Protein AF-A0A2V8HQV3-F1 (afdb_monomer_lite)

Secondary structure (DSSP, 8-state):
---TT-EEEEE-TTS-EEEEEEEEEETTTTEEEESS--SS---TTT-EEEE----EEEEEEETTTTEEEEEEE-SSS-EEEEEESEEEEEEEEEE-SSPP-BPTT--SSSTT--S--BSSSPPPPPTTSPPSTTPPTT--SSEEEETTEEEESSPP-S-SSS--EEEPSGGGTS--EES-S-TTT-TT-EEGGGGGEEEEEEEEEE--S-GGG--SSSSS-SS--S---GGG--PPEEEEEEE--GGGSTT-

Radius of gyration: 23.09 Å; chains: 1; bounding box: 53×31×72 Å

Sequence (252 aa):
GFKAGMHVLIMEIDGTWDFTTITNVQDEALHLQHSGKLSGGYSSGSAMITEVAAHTYYLKSDNATNTYQLMHYDGASTDLPIVDNVVKLNFQYFGDPQPPTLVPGKSLCVAGVKGPFTTYGPKPPCLATAGTGGYAQGENCAFKVVNGLQVPRLDVLGAGGVGQVELTQAQLTDGPWCPGADSTNYPNRFDADLFRIRRVKATMRVQSAVAALRGPAGVLFAHGGTSLGGNKLAPDQEIQFSVTPRNMTLGR

pLDDT: mean 90.94, std 7.93, range [45.19, 98.19]

Structure (mmCIF, N/CA/C/O backbone):
data_AF-A0A2V8HQV3-F1
#
_entry.id   AF-A0A2V8HQV3-F1
#
loop_
_atom_site.group_PDB
_atom_site.id
_atom_site.type_symbol
_atom_site.label_atom_id
_atom_site.label_alt_id
_atom_site.label_comp_id
_atom_site.label_asym_id
_atom_site.label_entity_id
_atom_site.label_seq_id
_atom_site.pdbx_PDB_ins_code
_atom_site.Cartn_x
_atom_site.Cartn_y
_atom_site.Cartn_z
_atom_site.occupancy
_atom_site.B_iso_or_equiv
_atom_site.auth_seq_id
_atom_site.auth_comp_id
_atom_site.auth_asym_id
_atom_site.auth_atom_id
_atom_site.pdbx_PDB_model_num
ATOM 1 N N . GLY A 1 1 ? -13.386 -16.040 -19.058 1.00 83.69 1 GLY A N 1
ATOM 2 C CA . GLY A 1 1 ? -12.888 -14.888 -19.829 1.00 83.69 1 GLY A CA 1
ATOM 3 C C . GLY A 1 1 ? -13.372 -13.612 -19.182 1.00 83.69 1 GLY A C 1
ATOM 4 O O . GLY A 1 1 ? -14.231 -13.689 -18.307 1.00 83.69 1 GLY A O 1
ATOM 5 N N . PHE A 1 2 ? -12.817 -12.477 -19.596 1.00 90.69 2 PHE A N 1
ATOM 6 C CA . PHE A 1 2 ? -13.248 -11.165 -19.125 1.00 90.69 2 PHE A CA 1
ATOM 7 C C . PHE A 1 2 ? -14.712 -10.870 -19.472 1.00 90.69 2 PHE A C 1
ATOM 9 O O . PHE A 1 2 ? -15.266 -11.464 -20.399 1.00 90.69 2 PHE A O 1
ATOM 16 N N . LYS A 1 3 ? -15.332 -9.955 -18.722 1.00 91.94 3 LYS A N 1
ATOM 17 C CA . LYS A 1 3 ? -16.710 -9.488 -18.913 1.00 91.94 3 LYS A CA 1
ATOM 18 C C . LYS A 1 3 ? -16.784 -7.980 -18.702 1.00 91.94 3 LYS A C 1
ATOM 20 O O . LYS A 1 3 ? -16.005 -7.426 -17.929 1.00 91.94 3 LYS A O 1
ATOM 25 N N . ALA A 1 4 ? -17.753 -7.338 -19.351 1.00 92.44 4 ALA A N 1
ATOM 26 C CA . ALA A 1 4 ? -18.096 -5.955 -19.045 1.00 92.44 4 ALA A CA 1
ATOM 27 C C . ALA A 1 4 ? -18.426 -5.804 -17.546 1.00 92.44 4 ALA A C 1
ATOM 29 O O . ALA A 1 4 ? -19.074 -6.673 -16.958 1.00 92.44 4 ALA A O 1
ATOM 30 N N . GLY A 1 5 ? -17.945 -4.723 -16.937 1.00 89.88 5 GLY A N 1
ATOM 31 C CA . GLY A 1 5 ? -18.043 -4.437 -15.506 1.00 89.88 5 GLY A CA 1
ATOM 32 C C . GLY A 1 5 ? -16.882 -4.966 -14.658 1.00 89.88 5 GLY A C 1
ATOM 33 O O . GLY A 1 5 ? -16.771 -4.569 -13.504 1.00 89.88 5 GLY A O 1
ATOM 34 N N . MET A 1 6 ? -15.997 -5.818 -15.191 1.00 92.06 6 MET A N 1
ATOM 35 C CA . MET A 1 6 ? -14.826 -6.281 -14.434 1.00 92.06 6 MET A CA 1
ATOM 36 C C . MET A 1 6 ? -13.800 -5.164 -14.249 1.00 92.06 6 MET A C 1
ATOM 38 O O . MET A 1 6 ? -13.410 -4.506 -15.219 1.00 92.06 6 MET A O 1
ATOM 42 N N . HIS A 1 7 ? -13.310 -5.016 -13.019 1.00 92.19 7 HIS A N 1
ATOM 43 C CA . HIS A 1 7 ? -12.121 -4.227 -12.727 1.00 92.19 7 HIS A CA 1
ATOM 44 C C . HIS A 1 7 ? -10.873 -5.030 -13.060 1.00 92.19 7 HIS A C 1
ATOM 46 O O . HIS A 1 7 ? -10.738 -6.197 -12.684 1.00 92.19 7 HIS A O 1
ATOM 52 N N . VAL A 1 8 ? -9.955 -4.399 -13.779 1.00 93.31 8 VAL A N 1
ATOM 53 C CA . VAL A 1 8 ? -8.719 -5.024 -14.227 1.00 93.31 8 VAL A CA 1
ATOM 54 C C . VAL A 1 8 ? -7.525 -4.142 -13.931 1.00 93.31 8 VAL A C 1
ATOM 56 O O . VAL A 1 8 ? -7.589 -2.915 -14.022 1.00 93.31 8 VAL A O 1
ATOM 59 N N . LEU A 1 9 ? -6.424 -4.807 -13.604 1.00 92.56 9 LEU A N 1
ATOM 60 C CA . LEU A 1 9 ? -5.099 -4.221 -13.589 1.00 92.56 9 LEU A CA 1
ATOM 61 C C . LEU A 1 9 ? -4.399 -4.651 -14.871 1.00 92.56 9 LEU A C 1
ATOM 63 O O . LEU A 1 9 ? -4.236 -5.849 -15.123 1.00 92.56 9 LEU A O 1
ATOM 67 N N . ILE A 1 10 ? -3.995 -3.668 -15.667 1.00 93.19 10 ILE A N 1
ATOM 68 C CA . ILE A 1 10 ? -3.055 -3.858 -16.766 1.00 93.19 10 ILE A CA 1
ATOM 69 C C . ILE A 1 10 ? -1.693 -3.448 -16.225 1.00 93.19 10 ILE A C 1
ATOM 71 O O . ILE A 1 10 ? -1.568 -2.390 -15.615 1.00 93.19 10 ILE A O 1
ATOM 75 N N . MET A 1 11 ? -0.688 -4.295 -16.391 1.00 91.69 11 MET A N 1
ATOM 76 C CA . MET A 1 11 ? 0.640 -4.048 -15.849 1.00 91.69 11 MET A CA 1
ATOM 77 C C . MET A 1 11 ? 1.722 -4.502 -16.815 1.00 91.69 11 MET A C 1
ATOM 79 O O . MET A 1 11 ? 1.595 -5.536 -17.473 1.00 91.69 11 MET A O 1
ATOM 83 N N . GLU A 1 12 ? 2.805 -3.737 -16.858 1.00 90.19 12 GLU A N 1
ATOM 84 C CA . GLU A 1 12 ? 4.034 -4.107 -17.539 1.00 90.19 12 GLU A CA 1
ATOM 85 C C . GLU A 1 12 ? 5.151 -4.475 -16.566 1.00 90.19 12 GLU A C 1
ATOM 87 O O . GLU A 1 12 ? 5.174 -4.088 -15.394 1.00 90.19 12 GLU A O 1
ATOM 92 N N . ILE A 1 13 ? 6.131 -5.213 -17.084 1.00 86.62 13 ILE A N 1
ATOM 93 C CA . ILE A 1 13 ? 7.322 -5.634 -16.336 1.00 86.62 13 ILE A CA 1
ATOM 94 C C . ILE A 1 13 ? 8.176 -4.454 -15.848 1.00 86.62 13 ILE A C 1
ATOM 96 O O . ILE A 1 13 ? 9.012 -4.627 -14.960 1.00 86.62 13 ILE A O 1
ATOM 100 N N . ASP A 1 14 ? 7.985 -3.275 -16.436 1.00 85.44 14 ASP A N 1
ATOM 101 C CA . ASP A 1 14 ? 8.724 -2.048 -16.148 1.00 85.44 14 ASP A CA 1
ATOM 102 C C . ASP A 1 14 ? 8.092 -1.174 -15.050 1.00 85.44 14 ASP A C 1
ATOM 104 O O . ASP A 1 14 ? 8.633 -0.117 -14.706 1.00 85.44 14 ASP A O 1
ATOM 108 N N . GLY A 1 15 ? 6.981 -1.642 -14.471 1.00 85.44 15 GLY A N 1
ATOM 109 C CA . GLY A 1 15 ? 6.250 -0.965 -13.403 1.00 85.44 15 GLY A CA 1
ATOM 110 C C . GLY A 1 15 ? 5.142 -0.042 -13.876 1.00 85.44 15 GLY A C 1
ATOM 111 O O . GLY A 1 15 ? 4.432 0.481 -13.022 1.00 85.44 15 GLY A O 1
ATOM 112 N N . THR A 1 16 ? 4.971 0.152 -15.184 1.00 88.69 16 THR A N 1
ATOM 113 C CA . THR A 1 16 ? 3.795 0.826 -15.741 1.00 88.69 16 THR A CA 1
ATOM 114 C C . THR A 1 16 ? 2.556 0.004 -15.426 1.00 88.69 16 THR A C 1
ATOM 116 O O . THR A 1 16 ? 2.547 -1.214 -15.612 1.00 88.69 16 THR A O 1
ATOM 119 N N . TRP A 1 17 ? 1.512 0.657 -14.927 1.00 91.44 17 TRP A N 1
ATOM 120 C CA . TRP A 1 17 ? 0.259 -0.010 -14.626 1.00 91.44 17 TRP A CA 1
ATOM 121 C C . TRP A 1 17 ? -0.918 0.951 -14.713 1.00 91.44 17 TRP A C 1
ATOM 123 O O . TRP A 1 17 ? -0.778 2.152 -14.483 1.00 91.44 17 TRP A O 1
ATOM 133 N N . ASP A 1 18 ? -2.088 0.392 -14.991 1.00 90.50 18 ASP A N 1
ATOM 134 C CA . ASP A 1 18 ? -3.354 1.101 -15.006 1.00 90.50 18 ASP A CA 1
ATOM 135 C C . ASP A 1 18 ? -4.447 0.215 -14.421 1.00 90.50 18 ASP A C 1
ATOM 137 O O . ASP A 1 18 ? -4.562 -0.972 -14.737 1.00 90.50 18 ASP A O 1
ATOM 141 N N . PHE A 1 19 ? -5.275 0.822 -13.578 1.00 89.62 19 PHE A N 1
ATOM 142 C CA . PHE A 1 19 ? -6.522 0.234 -13.114 1.00 89.62 19 PHE A CA 1
ATOM 143 C C . PHE A 1 19 ? -7.661 0.777 -13.967 1.00 89.62 19 PHE A C 1
ATOM 145 O O . PHE A 1 19 ? -7.829 1.992 -14.094 1.00 89.62 19 PHE A O 1
ATOM 152 N N . THR A 1 20 ? -8.448 -0.113 -14.559 1.00 90.69 20 THR A N 1
ATOM 153 C CA . THR A 1 20 ? -9.578 0.278 -15.401 1.00 90.69 20 THR A CA 1
ATOM 154 C C . THR A 1 20 ? -10.726 -0.718 -15.297 1.00 90.69 20 THR A C 1
ATOM 156 O O . THR A 1 20 ? -10.598 -1.788 -14.706 1.00 90.69 20 THR A O 1
ATOM 159 N N . THR A 1 21 ? -11.874 -0.348 -15.852 1.00 92.50 21 THR A N 1
ATOM 160 C CA . THR A 1 21 ? -13.057 -1.200 -15.939 1.00 92.50 21 THR A CA 1
ATOM 161 C C . THR A 1 21 ? -13.274 -1.603 -17.386 1.00 92.50 21 THR A C 1
ATOM 163 O O . THR A 1 21 ? -13.246 -0.755 -18.282 1.00 92.50 21 THR A O 1
ATOM 166 N N . ILE A 1 22 ? -13.517 -2.889 -17.619 1.00 93.56 22 ILE A N 1
ATOM 167 C CA . ILE A 1 22 ? -13.895 -3.395 -18.938 1.00 93.56 22 ILE A CA 1
ATOM 168 C C . ILE A 1 22 ? -15.309 -2.918 -19.256 1.00 93.56 22 ILE A C 1
ATOM 170 O O . ILE A 1 22 ? -16.244 -3.186 -18.506 1.00 93.56 22 ILE A O 1
ATOM 174 N N . THR A 1 23 ? -15.484 -2.233 -20.379 1.00 94.75 23 THR A N 1
ATOM 175 C CA . THR A 1 23 ? -16.790 -1.723 -20.823 1.00 94.75 23 THR A CA 1
ATOM 176 C C . THR A 1 23 ? -17.442 -2.631 -21.857 1.00 94.75 23 THR A C 1
ATOM 178 O O . THR A 1 23 ? -18.667 -2.681 -21.937 1.00 94.75 23 THR A O 1
ATOM 181 N N . ASN A 1 24 ? -16.645 -3.382 -22.619 1.00 92.25 24 ASN A N 1
ATOM 182 C CA . ASN A 1 24 ? -17.132 -4.333 -23.610 1.00 92.25 24 ASN A CA 1
ATOM 183 C C . ASN A 1 24 ? -16.075 -5.406 -23.918 1.00 92.25 24 ASN A C 1
ATOM 185 O O . ASN A 1 24 ? -14.874 -5.134 -23.841 1.00 92.25 24 ASN A O 1
ATOM 189 N N . VAL A 1 25 ? -16.529 -6.598 -24.308 1.00 91.50 25 VAL A N 1
ATOM 190 C CA . VAL A 1 25 ? -15.689 -7.713 -24.771 1.00 91.50 25 VAL A CA 1
ATOM 191 C C . VAL A 1 25 ? -16.189 -8.124 -26.148 1.00 91.50 25 VAL A C 1
ATOM 193 O O . VAL A 1 25 ? -17.354 -8.483 -26.288 1.00 91.50 25 VAL A O 1
ATOM 196 N N . GLN A 1 26 ? -15.329 -8.039 -27.160 1.00 89.12 26 GLN A N 1
ATOM 197 C CA . GLN A 1 26 ? -15.674 -8.402 -28.536 1.00 89.12 26 GLN A CA 1
ATOM 198 C C . GLN A 1 26 ? -15.112 -9.793 -28.865 1.00 89.12 26 GLN A C 1
ATOM 200 O O . GLN A 1 26 ? -13.966 -10.099 -28.526 1.00 89.12 26 GLN A O 1
ATOM 205 N N . ASP A 1 27 ? -15.931 -10.631 -29.509 1.00 74.56 27 ASP A N 1
ATOM 206 C CA . ASP A 1 27 ? -15.658 -12.064 -29.705 1.00 74.56 27 ASP A CA 1
ATOM 207 C C . ASP A 1 27 ? -14.491 -12.349 -30.665 1.00 74.56 27 ASP A C 1
ATOM 209 O O . ASP A 1 27 ? -13.808 -13.369 -30.548 1.00 74.56 27 ASP A O 1
ATOM 213 N N . GLU A 1 28 ? -14.200 -11.435 -31.588 1.00 62.53 28 GLU A N 1
ATOM 214 C CA . GLU A 1 28 ? -13.051 -11.548 -32.481 1.00 62.53 28 GLU A CA 1
ATOM 215 C C . GLU A 1 28 ? -11.779 -11.080 -31.747 1.00 62.53 28 GLU A C 1
ATOM 217 O O . GLU A 1 28 ? -11.629 -9.916 -31.382 1.00 62.53 28 GLU A O 1
ATOM 222 N N . ALA A 1 29 ? -10.861 -12.023 -31.503 1.00 64.44 29 ALA A N 1
ATOM 223 C CA . ALA A 1 29 ? -9.527 -11.810 -30.923 1.00 64.44 29 ALA A CA 1
ATOM 224 C C . ALA A 1 29 ? -9.451 -11.265 -29.475 1.00 64.44 29 ALA A C 1
ATOM 226 O O . ALA A 1 29 ? -8.385 -10.800 -29.069 1.00 64.44 29 ALA A O 1
ATOM 227 N N . LEU A 1 30 ? -10.518 -11.379 -28.665 1.00 72.38 30 LEU A N 1
ATOM 228 C CA . LEU A 1 30 ? -10.558 -10.882 -27.273 1.00 72.38 30 LEU A CA 1
ATOM 229 C C . LEU A 1 30 ? -10.243 -9.376 -27.170 1.00 72.38 30 LEU A C 1
ATOM 231 O O . LEU A 1 30 ? -9.548 -8.939 -26.249 1.00 72.38 30 LEU A O 1
ATOM 235 N N . HIS A 1 31 ? -10.753 -8.560 -28.097 1.00 86.75 31 HIS A N 1
ATOM 236 C CA . HIS A 1 31 ? -10.637 -7.108 -27.966 1.00 86.75 31 HIS A CA 1
ATOM 237 C C . HIS A 1 31 ? -11.449 -6.612 -26.764 1.00 86.75 31 HIS A C 1
ATOM 239 O O . HIS A 1 31 ? -12.662 -6.824 -26.667 1.00 86.75 31 HIS A O 1
ATOM 245 N N . LEU A 1 32 ? -10.764 -5.924 -25.851 1.00 88.50 32 LEU A N 1
ATOM 246 C CA . LEU A 1 32 ? -11.356 -5.326 -24.661 1.00 88.50 32 LEU A CA 1
ATOM 247 C C . LEU A 1 32 ? -11.473 -3.820 -24.860 1.00 88.50 32 LEU A C 1
ATOM 249 O O . LEU A 1 32 ? -10.492 -3.147 -25.178 1.00 88.50 32 LEU A O 1
ATOM 253 N N . GLN A 1 33 ? -12.666 -3.286 -24.627 1.00 91.50 33 GLN A N 1
ATOM 254 C CA . GLN A 1 33 ? -12.842 -1.851 -24.428 1.00 91.50 33 GLN A CA 1
ATOM 255 C C . GLN A 1 33 ? -12.741 -1.551 -22.936 1.00 91.50 33 GLN A C 1
ATOM 257 O O . GLN A 1 33 ? -13.217 -2.331 -22.107 1.00 91.50 33 GLN A O 1
ATOM 262 N N . HIS A 1 34 ? -12.123 -0.426 -22.594 1.00 92.12 34 HIS A N 1
ATOM 263 C CA . HIS A 1 34 ? -11.900 -0.026 -21.213 1.00 92.12 34 HIS A CA 1
ATOM 264 C C . HIS A 1 34 ? -12.310 1.427 -20.977 1.00 92.12 34 HIS A C 1
ATOM 266 O O . HIS A 1 34 ? -12.393 2.235 -21.904 1.00 92.12 34 HIS A O 1
ATOM 272 N N . SER A 1 35 ? -12.558 1.766 -19.717 1.00 90.19 35 SER A N 1
ATOM 273 C CA . SER A 1 35 ? -12.797 3.144 -19.294 1.00 90.19 35 SER A CA 1
ATOM 274 C C . SER A 1 35 ? -11.497 3.953 -19.226 1.00 90.19 35 SER A C 1
ATOM 276 O O . SER A 1 35 ? -10.422 3.400 -18.985 1.00 90.19 35 SER A O 1
ATOM 278 N N . GLY A 1 36 ? -11.605 5.275 -19.361 1.00 85.69 36 GLY A N 1
ATOM 279 C CA . GLY A 1 36 ? -10.506 6.198 -19.077 1.00 85.69 36 GLY A CA 1
ATOM 280 C C . GLY A 1 36 ? -9.315 6.109 -20.036 1.00 85.69 36 GLY A C 1
ATOM 281 O O . GLY A 1 36 ? -9.291 5.339 -20.997 1.00 85.69 36 GLY A O 1
ATOM 282 N N . LYS A 1 37 ? -8.317 6.951 -19.767 1.00 86.75 37 LYS A N 1
ATOM 283 C CA . LYS A 1 37 ? -7.041 6.983 -20.484 1.00 86.75 37 LYS A CA 1
ATOM 284 C C . LYS A 1 37 ? -6.021 6.136 -19.724 1.00 86.75 37 LYS A C 1
ATOM 286 O O . LYS A 1 37 ? -5.917 6.275 -18.511 1.00 86.75 37 LYS A O 1
ATOM 291 N N . LEU A 1 38 ? -5.264 5.313 -20.445 1.00 88.31 38 LEU A N 1
ATOM 292 C CA . LEU A 1 38 ? -4.123 4.584 -19.889 1.00 88.31 38 LEU A CA 1
ATOM 293 C C . LEU A 1 38 ? -2.918 5.519 -19.727 1.00 88.31 38 LEU A C 1
ATOM 295 O O . LEU A 1 38 ? -2.689 6.402 -20.563 1.00 88.31 38 LEU A O 1
ATOM 299 N N . SER A 1 39 ? -2.156 5.330 -18.656 1.00 82.19 39 SER A N 1
ATOM 300 C CA . SER A 1 39 ? -0.966 6.121 -18.338 1.00 82.19 39 SER A CA 1
ATOM 301 C C . SER A 1 39 ? 0.249 5.748 -19.194 1.00 82.19 39 SER A C 1
ATOM 303 O O . SER A 1 39 ? 1.167 6.558 -19.330 1.00 82.19 39 SER A O 1
ATOM 305 N N . GLY A 1 40 ? 0.239 4.575 -19.837 1.00 80.69 40 GLY A N 1
ATOM 306 C CA . GLY A 1 40 ? 1.311 4.125 -20.722 1.00 80.69 40 GLY A CA 1
ATOM 307 C C . GLY A 1 40 ? 0.867 3.155 -21.819 1.00 80.69 40 GLY A C 1
ATOM 308 O O . GLY A 1 40 ? -0.303 2.788 -21.935 1.00 80.69 40 GLY A O 1
ATOM 309 N N . GLY A 1 41 ? 1.826 2.772 -22.664 1.00 84.62 41 GLY A N 1
ATOM 310 C CA . GLY A 1 41 ? 1.652 1.720 -23.666 1.00 84.62 41 GLY A CA 1
ATOM 311 C C . GLY A 1 41 ? 1.974 0.341 -23.089 1.00 84.62 41 GLY A C 1
ATOM 312 O O . GLY A 1 41 ? 2.859 0.213 -22.249 1.00 84.62 41 GLY A O 1
ATOM 313 N N . TYR A 1 42 ? 1.286 -0.690 -23.577 1.00 89.38 42 TYR A N 1
ATOM 314 C CA . TYR A 1 42 ? 1.441 -2.073 -23.119 1.00 89.38 42 TYR A CA 1
ATOM 315 C C . TYR A 1 42 ? 1.915 -2.955 -24.271 1.00 89.38 42 TYR A C 1
ATOM 317 O O . TYR A 1 42 ? 1.246 -3.043 -25.303 1.00 89.38 42 TYR A O 1
ATOM 325 N N . SER A 1 43 ? 3.077 -3.595 -24.119 1.00 86.75 43 SER A N 1
ATOM 326 C CA . SER A 1 43 ? 3.675 -4.373 -25.205 1.00 86.75 43 SER A CA 1
ATOM 327 C C . SER A 1 43 ? 3.071 -5.772 -25.291 1.00 86.75 43 SER A C 1
ATOM 329 O O . SER A 1 43 ? 2.899 -6.470 -24.287 1.00 86.75 43 SER A O 1
ATOM 331 N N . SER A 1 44 ? 2.804 -6.226 -26.518 1.00 82.00 44 SER A N 1
ATOM 332 C CA . SER A 1 44 ? 2.363 -7.596 -26.769 1.00 82.00 44 SER A CA 1
ATOM 333 C C . SER A 1 44 ? 3.431 -8.595 -26.308 1.00 82.00 44 SER A C 1
ATOM 335 O O . SER A 1 44 ? 4.555 -8.576 -26.811 1.00 82.00 44 SER A O 1
ATOM 337 N N . GLY A 1 45 ? 3.074 -9.491 -25.386 1.00 79.69 45 GLY A N 1
ATOM 338 C CA . GLY A 1 45 ? 3.936 -10.585 -24.920 1.00 79.69 45 GLY A CA 1
ATOM 339 C C . GLY A 1 45 ? 4.656 -10.346 -23.587 1.00 79.69 45 GLY A C 1
ATOM 340 O O . GLY A 1 45 ? 5.162 -11.313 -23.018 1.00 79.69 45 GLY A O 1
ATOM 341 N N . SER A 1 46 ? 4.672 -9.117 -23.067 1.00 81.25 46 SER A N 1
ATOM 342 C CA . SER A 1 46 ? 5.188 -8.797 -21.721 1.00 81.25 46 SER A CA 1
ATOM 343 C C . SER A 1 46 ? 4.120 -8.225 -20.798 1.00 81.25 46 SER A C 1
ATOM 345 O O . SER A 1 46 ? 4.103 -8.586 -19.619 1.00 81.25 46 SER A O 1
ATOM 347 N N . ALA A 1 47 ? 3.190 -7.432 -21.338 1.00 89.38 47 ALA A N 1
ATOM 348 C CA . ALA A 1 47 ? 2.083 -6.906 -20.562 1.00 89.38 47 ALA A CA 1
ATOM 349 C C . ALA A 1 47 ? 1.159 -8.028 -20.075 1.00 89.38 47 ALA A C 1
ATOM 351 O O . ALA A 1 47 ? 0.840 -8.974 -20.805 1.00 89.38 47 ALA A O 1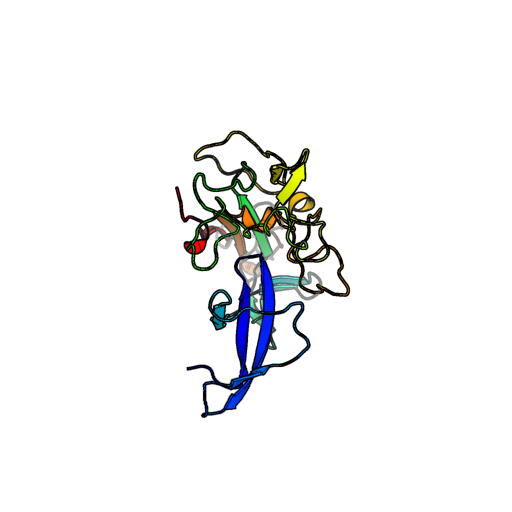
ATOM 352 N N . MET A 1 48 ? 0.704 -7.891 -18.836 1.00 90.56 48 MET A N 1
ATOM 353 C CA . MET A 1 48 ? -0.281 -8.766 -18.220 1.00 90.56 48 MET A CA 1
ATOM 354 C C . MET A 1 48 ? -1.542 -7.970 -17.917 1.00 90.56 48 MET A C 1
ATOM 356 O O . MET A 1 48 ? -1.481 -6.814 -17.506 1.00 90.56 48 MET A O 1
ATOM 360 N N . ILE A 1 49 ? -2.688 -8.617 -18.094 1.00 92.06 49 ILE A N 1
ATOM 361 C CA . ILE A 1 49 ? -3.981 -8.111 -17.652 1.00 92.06 49 ILE A CA 1
ATOM 362 C C . ILE A 1 49 ? -4.622 -9.159 -16.754 1.00 92.06 49 ILE A C 1
ATOM 364 O O . ILE A 1 49 ? -4.658 -10.345 -17.090 1.00 92.06 49 ILE A O 1
ATOM 368 N N . THR A 1 50 ? -5.115 -8.728 -15.602 1.00 92.69 50 THR A N 1
ATOM 369 C CA . THR A 1 50 ? -5.800 -9.599 -14.647 1.00 92.69 50 THR A CA 1
ATOM 370 C C . THR A 1 50 ? -6.990 -8.881 -14.042 1.00 92.69 50 THR A C 1
ATOM 372 O O . THR A 1 50 ? -6.965 -7.665 -13.866 1.00 92.69 50 THR A O 1
ATOM 375 N N . GLU A 1 51 ? -8.024 -9.645 -13.695 1.00 93.19 51 GLU A N 1
ATOM 376 C CA . GLU A 1 51 ? -9.078 -9.160 -12.811 1.00 93.19 51 GLU A CA 1
ATOM 377 C C . GLU A 1 51 ? -8.476 -8.809 -11.447 1.00 93.19 51 GLU A C 1
ATOM 379 O O . GLU A 1 51 ? -7.575 -9.503 -10.957 1.00 93.19 51 GLU A O 1
ATOM 384 N N . VAL A 1 52 ? -8.965 -7.723 -10.857 1.00 91.12 52 VAL A N 1
ATOM 385 C CA . VAL A 1 52 ? -8.564 -7.263 -9.529 1.00 91.12 52 VAL A CA 1
ATOM 386 C C . VAL A 1 52 ? -9.779 -6.852 -8.715 1.00 91.12 52 VAL A C 1
ATOM 388 O O . VAL A 1 52 ? -10.732 -6.279 -9.234 1.00 91.12 52 VAL A O 1
ATOM 391 N N . ALA A 1 53 ? -9.706 -7.107 -7.412 1.00 89.56 53 ALA A N 1
ATOM 392 C CA . ALA A 1 53 ? -10.629 -6.564 -6.429 1.00 89.56 53 ALA A CA 1
ATOM 393 C C . ALA A 1 53 ? -9.852 -5.625 -5.505 1.00 89.56 53 ALA A C 1
ATOM 395 O O . ALA A 1 53 ? -8.782 -5.983 -5.001 1.00 89.56 53 ALA A O 1
ATOM 396 N N . ALA A 1 54 ? -10.381 -4.424 -5.300 1.00 89.00 54 ALA A N 1
ATOM 397 C CA . ALA A 1 54 ? -9.836 -3.460 -4.362 1.00 89.00 54 ALA A CA 1
ATOM 398 C C . ALA A 1 54 ? -10.661 -3.491 -3.071 1.00 89.00 54 ALA A C 1
ATOM 400 O O . ALA A 1 54 ? -11.880 -3.624 -3.086 1.00 89.00 54 ALA A O 1
ATOM 401 N N . HIS A 1 55 ? -9.985 -3.403 -1.930 1.00 91.25 55 HIS A N 1
ATOM 402 C CA . HIS A 1 55 ? -10.638 -3.392 -0.627 1.00 91.25 55 HIS A CA 1
ATOM 403 C C . HIS A 1 55 ? -9.963 -2.351 0.253 1.00 91.25 55 HIS A C 1
ATOM 405 O O . HIS A 1 55 ? -8.788 -2.491 0.598 1.00 91.25 55 HIS A O 1
ATOM 411 N N . THR A 1 56 ? -10.721 -1.332 0.640 1.00 94.31 56 THR A N 1
ATOM 412 C CA . THR A 1 56 ? -10.273 -0.301 1.573 1.00 94.31 56 THR A CA 1
ATOM 413 C C . THR A 1 56 ? -11.045 -0.451 2.872 1.00 94.31 56 THR A C 1
ATOM 415 O O . THR A 1 56 ? -12.273 -0.423 2.879 1.00 94.31 56 THR A O 1
ATOM 418 N N . TYR A 1 57 ? -10.316 -0.596 3.976 1.00 95.00 57 TYR A N 1
ATOM 419 C CA . TYR A 1 57 ? -10.882 -0.649 5.319 1.00 95.00 57 TYR A CA 1
ATOM 420 C C . TYR A 1 57 ? -10.485 0.601 6.084 1.00 95.00 57 TYR A C 1
ATOM 422 O O . TYR A 1 57 ? -9.299 0.929 6.164 1.00 95.00 57 TYR A O 1
ATOM 430 N N . TYR A 1 58 ? -11.464 1.283 6.666 1.00 96.69 58 TYR A N 1
ATOM 431 C CA . TYR A 1 58 ? -11.217 2.485 7.451 1.00 96.69 58 TYR A CA 1
ATOM 432 C C . TYR A 1 58 ? -12.157 2.564 8.649 1.00 96.69 58 TYR A C 1
ATOM 434 O O . TYR A 1 58 ? -13.189 1.897 8.711 1.00 96.69 58 TYR A O 1
ATOM 442 N N . LEU A 1 59 ? -11.762 3.361 9.637 1.00 97.81 59 LEU A N 1
ATOM 443 C CA . LEU A 1 59 ? -12.555 3.582 10.833 1.00 97.81 59 LEU A CA 1
ATOM 444 C C . LEU A 1 59 ? -13.393 4.847 10.664 1.00 97.81 59 LEU A C 1
ATOM 446 O O . LEU A 1 59 ? -12.838 5.940 10.564 1.00 97.81 59 LEU A O 1
ATOM 450 N N . LYS A 1 60 ? -14.717 4.703 10.682 1.00 97.81 60 LYS A N 1
ATOM 451 C CA . LYS A 1 60 ? -15.643 5.824 10.839 1.00 97.81 60 LYS A CA 1
ATOM 452 C C . LYS A 1 60 ? -15.933 6.012 12.322 1.00 97.81 60 LYS A C 1
ATOM 454 O O . LYS A 1 60 ? -16.511 5.131 12.956 1.00 97.81 60 LYS A O 1
ATOM 459 N N . SER A 1 61 ? -15.541 7.158 12.865 1.00 96.50 61 SER A N 1
ATOM 460 C CA . SER A 1 61 ? -15.769 7.509 14.265 1.00 96.50 61 SER A 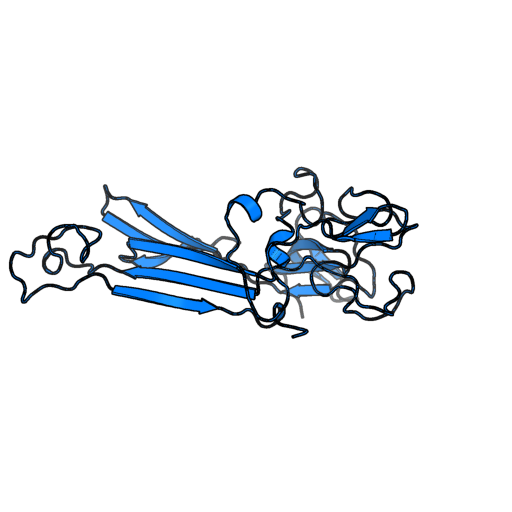CA 1
ATOM 461 C C . SER A 1 61 ? -16.418 8.886 14.402 1.00 96.50 61 SER A C 1
ATOM 463 O O . SER A 1 61 ? -15.980 9.861 13.796 1.00 96.50 61 SER A O 1
ATOM 465 N N . ASP A 1 62 ? -17.465 8.962 15.217 1.00 95.50 62 ASP A N 1
ATOM 466 C CA . ASP A 1 62 ? -18.115 10.202 15.629 1.00 95.50 62 ASP A CA 1
ATOM 467 C C . ASP A 1 62 ? -18.597 10.073 17.078 1.00 95.50 62 ASP A C 1
ATOM 469 O O . ASP A 1 62 ? -19.543 9.347 17.396 1.00 95.50 62 ASP A O 1
ATOM 473 N N . ASN A 1 63 ? -17.940 10.820 17.963 1.00 91.50 63 ASN A N 1
ATOM 474 C CA . ASN A 1 63 ? -18.244 10.824 19.388 1.00 91.50 63 ASN A CA 1
ATOM 475 C C . ASN A 1 63 ? -19.594 11.477 19.713 1.00 91.50 63 ASN A C 1
ATOM 477 O O . ASN A 1 63 ? -20.194 11.127 20.726 1.00 91.50 63 ASN A O 1
ATOM 481 N N . ALA A 1 64 ? -20.083 12.412 18.892 1.00 93.56 64 ALA A N 1
ATOM 482 C CA . ALA A 1 64 ? -21.344 13.102 19.160 1.00 93.56 64 ALA A CA 1
ATOM 483 C C . ALA A 1 64 ? -22.543 12.162 18.973 1.00 93.56 64 ALA A C 1
ATOM 485 O O . ALA A 1 64 ? -23.502 12.210 19.742 1.00 93.56 64 ALA A O 1
ATOM 486 N N . THR A 1 65 ? -22.464 11.277 17.978 1.00 92.81 65 THR A N 1
ATOM 487 C CA . THR A 1 65 ? -23.519 10.306 17.657 1.00 92.81 65 THR A CA 1
ATOM 488 C C . THR A 1 65 ? -23.243 8.902 18.199 1.00 92.81 65 THR A C 1
ATOM 490 O O . THR A 1 65 ? -24.079 8.017 18.036 1.00 92.81 65 THR A O 1
ATOM 493 N N . ASN A 1 66 ? -22.110 8.689 18.883 1.00 91.69 66 ASN A N 1
ATOM 494 C CA . ASN A 1 66 ? -21.607 7.371 19.296 1.00 91.69 66 ASN A CA 1
ATOM 495 C C . ASN A 1 66 ? -21.467 6.382 18.123 1.00 91.69 66 ASN A C 1
ATOM 497 O O . ASN A 1 66 ? -21.715 5.182 18.273 1.00 91.69 66 ASN A O 1
ATOM 501 N N . THR A 1 67 ? -21.063 6.883 16.956 1.00 95.69 67 THR A N 1
ATOM 502 C CA . THR A 1 67 ? -20.833 6.057 15.768 1.00 95.69 67 THR A CA 1
ATOM 503 C C . THR A 1 67 ? -19.386 5.584 15.755 1.00 95.69 67 THR A C 1
ATOM 505 O O . THR A 1 67 ? -18.471 6.400 15.750 1.00 95.69 67 THR A O 1
ATOM 508 N N . TYR A 1 68 ? -19.176 4.270 15.721 1.00 97.69 68 TYR A N 1
ATOM 509 C CA . TYR A 1 68 ? -17.854 3.637 15.760 1.00 97.69 68 TYR A CA 1
ATOM 510 C C . TYR A 1 68 ? -17.871 2.406 14.859 1.00 97.69 68 TYR A C 1
ATOM 512 O O . TYR A 1 68 ? -18.270 1.330 15.296 1.00 97.69 68 TYR A O 1
ATOM 520 N N . GLN A 1 69 ? -17.535 2.567 13.584 1.00 98.19 69 GLN A N 1
ATOM 521 C CA . GLN A 1 69 ? -17.788 1.551 12.564 1.00 98.19 69 GLN A CA 1
ATOM 522 C C . GLN A 1 69 ? -16.527 1.241 11.770 1.00 98.19 69 GLN A C 1
ATOM 524 O O . GLN A 1 69 ? -15.864 2.143 11.253 1.00 98.19 69 GLN A O 1
ATOM 529 N N . LEU A 1 70 ? -16.221 -0.048 11.635 1.00 97.88 70 LEU A N 1
ATOM 530 C CA . LEU A 1 70 ? -15.322 -0.505 10.587 1.00 97.88 70 LEU A CA 1
ATOM 531 C C . LEU A 1 70 ? -16.085 -0.446 9.267 1.00 97.88 70 LEU A C 1
ATOM 533 O O . LEU A 1 70 ? -17.079 -1.152 9.086 1.00 97.88 70 LEU A O 1
ATOM 537 N N . MET A 1 71 ? -15.603 0.399 8.371 1.00 98.12 71 MET A N 1
ATOM 538 C CA . MET A 1 71 ? -16.143 0.581 7.034 1.00 98.12 71 MET A CA 1
ATOM 539 C C . MET A 1 71 ? -15.350 -0.261 6.038 1.00 98.12 71 MET A C 1
ATOM 541 O O . MET A 1 71 ? -14.135 -0.438 6.194 1.00 98.12 71 MET A O 1
ATOM 545 N N . HIS A 1 72 ? -16.031 -0.761 5.010 1.00 97.31 72 HIS A N 1
ATOM 546 C CA . HIS A 1 72 ? -15.422 -1.420 3.860 1.00 97.31 72 HIS A CA 1
ATOM 547 C C . HIS A 1 72 ? -15.888 -0.736 2.573 1.00 97.31 72 HIS A C 1
ATOM 549 O O . HIS A 1 72 ? -17.083 -0.709 2.281 1.00 97.31 72 HIS A O 1
ATOM 555 N N . TYR A 1 73 ? -14.918 -0.228 1.813 1.00 95.31 73 TYR A N 1
ATOM 556 C CA . TYR A 1 73 ? -15.094 0.255 0.450 1.00 95.31 73 TYR A CA 1
ATOM 557 C C . TYR A 1 73 ? -14.529 -0.761 -0.553 1.00 95.31 73 TYR A C 1
ATOM 559 O O . TYR A 1 73 ? -13.389 -1.216 -0.410 1.00 95.31 73 TYR A O 1
ATOM 567 N N . ASP A 1 74 ? -15.314 -1.126 -1.567 1.00 89.50 74 ASP A N 1
ATOM 568 C CA . ASP A 1 74 ? -14.968 -2.127 -2.597 1.00 89.50 74 ASP A CA 1
ATOM 569 C C . ASP A 1 74 ? -14.077 -1.594 -3.734 1.00 89.50 74 ASP A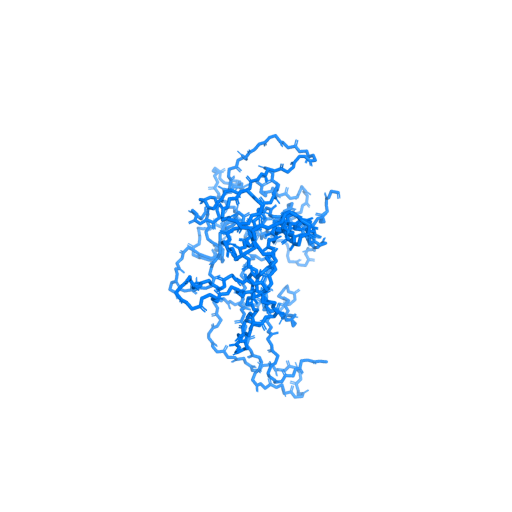 C 1
ATOM 571 O O . ASP A 1 74 ? -13.838 -2.280 -4.728 1.00 89.50 74 ASP A O 1
ATOM 575 N N . GLY A 1 75 ? -13.590 -0.359 -3.605 1.00 83.19 75 GLY A N 1
ATOM 576 C CA . GLY A 1 75 ? -12.782 0.284 -4.636 1.00 83.19 75 GLY A CA 1
ATOM 577 C C . GLY A 1 75 ? -13.582 0.841 -5.812 1.00 83.19 75 GLY A C 1
ATOM 578 O O . GLY A 1 75 ? -12.968 1.422 -6.707 1.00 83.19 75 GLY A O 1
ATOM 579 N N . ALA A 1 76 ? -14.911 0.709 -5.804 1.00 81.88 76 ALA A N 1
ATOM 580 C CA . ALA A 1 76 ? -15.773 1.163 -6.887 1.00 81.88 76 ALA A CA 1
ATOM 581 C C . ALA A 1 76 ? -16.962 2.006 -6.407 1.00 81.88 76 ALA A C 1
ATOM 583 O O . ALA A 1 76 ? -17.028 3.199 -6.694 1.00 81.88 76 ALA A O 1
ATOM 584 N N . SER A 1 77 ? -17.931 1.402 -5.721 1.00 82.62 77 SER A N 1
ATOM 585 C CA . SER A 1 77 ? -19.211 2.069 -5.424 1.00 82.62 77 SER A CA 1
ATOM 586 C C . SER A 1 77 ? -19.819 1.706 -4.077 1.00 82.62 77 SER A C 1
ATOM 588 O O . SER A 1 77 ? -20.629 2.472 -3.554 1.00 82.62 77 SER A O 1
ATOM 590 N N . THR A 1 78 ? -19.433 0.573 -3.497 1.00 91.50 78 THR A N 1
ATOM 591 C CA . THR A 1 78 ? -20.004 0.107 -2.236 1.00 91.50 78 THR A CA 1
ATOM 592 C C . THR A 1 78 ? -19.134 0.584 -1.091 1.00 91.50 78 THR A C 1
ATOM 594 O O . THR A 1 78 ? -17.989 0.156 -0.998 1.00 91.50 78 THR A O 1
ATOM 597 N N . ASP A 1 79 ? -19.682 1.423 -0.212 1.00 95.69 79 ASP A N 1
ATOM 598 C CA . ASP A 1 79 ? -19.045 1.849 1.037 1.00 95.69 79 ASP A CA 1
ATOM 599 C C . ASP A 1 79 ? -20.015 1.633 2.203 1.00 95.69 79 ASP A C 1
ATOM 601 O O . ASP A 1 79 ? -21.002 2.359 2.356 1.00 95.69 79 ASP A O 1
ATOM 605 N N . LEU A 1 80 ? -19.789 0.568 2.975 1.00 97.25 80 LEU A N 1
ATOM 606 C CA . LEU A 1 80 ? -20.746 0.078 3.967 1.00 97.25 80 LEU A CA 1
ATOM 607 C C . LEU A 1 80 ? -20.075 -0.233 5.311 1.00 97.25 80 LEU A C 1
ATOM 609 O O . LEU A 1 80 ? -18.925 -0.685 5.347 1.00 97.25 80 LEU A O 1
ATOM 613 N N . PRO A 1 81 ? -20.794 -0.047 6.434 1.00 97.25 81 PRO A N 1
ATOM 614 C CA . PRO A 1 81 ? -20.336 -0.529 7.728 1.00 97.25 81 PRO A CA 1
ATOM 615 C C . PRO A 1 81 ? -20.399 -2.060 7.763 1.00 97.25 81 PRO A C 1
ATOM 617 O O . PRO A 1 81 ? -21.415 -2.655 7.405 1.00 97.25 81 PRO A O 1
ATOM 620 N N . ILE A 1 82 ? -19.322 -2.699 8.221 1.00 96.69 82 ILE A N 1
ATOM 621 C CA . ILE A 1 82 ? -19.242 -4.164 8.345 1.00 96.69 82 ILE A CA 1
ATOM 622 C C . ILE A 1 82 ? -19.181 -4.644 9.796 1.00 96.69 82 ILE A C 1
ATOM 624 O O . ILE A 1 82 ? -19.550 -5.783 10.075 1.00 96.69 82 ILE A O 1
ATOM 628 N N . VAL A 1 83 ? -18.728 -3.795 10.725 1.00 96.31 83 VAL A N 1
ATOM 629 C CA . VAL A 1 83 ? -18.696 -4.087 12.167 1.00 96.31 83 VAL A CA 1
ATOM 630 C C . VAL A 1 83 ? -18.938 -2.799 12.951 1.00 96.31 83 VAL A C 1
ATOM 632 O O . VAL A 1 83 ? -18.242 -1.806 12.739 1.00 96.31 83 VAL A O 1
ATOM 635 N N . ASP A 1 84 ? -19.888 -2.828 13.885 1.00 97.19 84 ASP A N 1
ATOM 636 C CA . ASP A 1 84 ? -20.136 -1.737 14.831 1.00 97.19 84 ASP A CA 1
ATOM 637 C C . ASP A 1 84 ? -19.247 -1.837 16.078 1.00 97.19 84 ASP A C 1
ATOM 639 O O . ASP A 1 84 ? -18.722 -2.893 16.427 1.00 97.19 84 ASP A O 1
ATOM 643 N N . ASN A 1 85 ? -19.153 -0.728 16.810 1.00 97.62 85 ASN A N 1
ATOM 644 C CA . ASN A 1 85 ? -18.405 -0.592 18.058 1.00 97.62 85 ASN A CA 1
ATOM 645 C C . ASN A 1 85 ? -16.899 -0.870 17.926 1.00 97.62 85 ASN A C 1
ATOM 647 O O . ASN A 1 85 ? -16.239 -1.228 18.903 1.00 97.62 85 ASN A O 1
ATOM 651 N N . VAL A 1 86 ? -16.331 -0.649 16.740 1.00 98.00 86 VAL A N 1
ATOM 652 C CA . VAL A 1 86 ? -14.878 -0.647 16.545 1.00 98.00 86 VAL A CA 1
ATOM 653 C C . VAL A 1 86 ? -14.344 0.719 16.952 1.00 98.00 86 VAL A C 1
ATOM 655 O O . VAL A 1 86 ? -14.705 1.721 16.358 1.00 98.00 86 VAL A O 1
ATOM 658 N N . VAL A 1 87 ? -13.488 0.774 17.968 1.00 97.31 87 VAL A N 1
ATOM 659 C CA . VAL A 1 87 ? -13.003 2.030 18.578 1.00 97.31 87 VAL A CA 1
ATOM 660 C C . VAL A 1 87 ? -11.546 2.336 18.250 1.00 97.31 87 VAL A C 1
ATOM 662 O O . VAL A 1 87 ? -11.044 3.418 18.540 1.00 97.31 87 VAL A O 1
ATOM 665 N N . LYS A 1 88 ? -10.844 1.381 17.637 1.00 97.25 88 LYS A N 1
ATOM 666 C CA . LYS A 1 88 ? -9.481 1.556 17.132 1.00 97.25 88 LYS A CA 1
ATOM 667 C C . LYS A 1 88 ? -9.271 0.641 15.941 1.00 97.25 88 LYS A C 1
ATOM 669 O O . LYS A 1 88 ? -9.591 -0.545 16.013 1.00 97.25 88 LYS A O 1
ATOM 674 N N . LEU A 1 89 ? -8.661 1.188 14.901 1.00 97.38 89 LEU A N 1
ATOM 675 C CA . LEU A 1 89 ? -8.121 0.458 13.765 1.00 97.38 89 LEU A CA 1
ATOM 676 C C . LEU A 1 89 ? -6.730 1.018 13.488 1.00 97.38 89 LEU A C 1
ATOM 678 O O . LEU A 1 89 ? -6.566 2.232 13.396 1.00 97.38 89 LEU A O 1
ATOM 682 N N . ASN A 1 90 ? -5.730 0.149 13.390 1.00 97.06 90 ASN A N 1
ATOM 683 C CA . ASN A 1 90 ? -4.365 0.556 13.083 1.00 97.06 90 ASN A CA 1
ATOM 684 C C . ASN A 1 90 ? -3.672 -0.482 12.204 1.00 97.06 90 ASN A C 1
ATOM 686 O O . ASN A 1 90 ? -3.745 -1.681 12.486 1.00 97.06 90 ASN A O 1
ATOM 690 N N . PHE A 1 91 ? -2.941 -0.003 11.202 1.00 96.06 91 PHE A N 1
ATOM 691 C CA . PHE A 1 91 ? -2.113 -0.822 10.325 1.00 96.06 91 PHE A CA 1
ATOM 692 C C . PHE A 1 91 ? -0.650 -0.422 10.485 1.00 96.06 91 PHE A C 1
ATOM 694 O O . PHE A 1 91 ? -0.315 0.755 10.402 1.00 96.06 91 PHE A O 1
ATOM 701 N N . GLN A 1 92 ? 0.216 -1.406 10.712 1.00 96.81 92 GLN A N 1
ATOM 702 C CA . GLN A 1 92 ? 1.668 -1.229 10.689 1.00 96.81 92 GLN A CA 1
ATOM 703 C C . GLN A 1 92 ? 2.240 -2.041 9.534 1.00 96.81 92 GLN A C 1
ATOM 705 O O . GLN A 1 92 ? 1.872 -3.207 9.345 1.00 96.81 92 GLN A O 1
ATOM 710 N N . TYR A 1 93 ? 3.155 -1.438 8.787 1.00 95.69 93 TYR A N 1
ATOM 711 C CA . TYR A 1 93 ? 3.767 -2.042 7.613 1.00 95.69 93 TYR A CA 1
ATOM 712 C C . TYR A 1 93 ? 5.186 -2.474 7.943 1.00 95.69 93 TYR A C 1
ATOM 714 O O . TYR A 1 93 ? 5.956 -1.713 8.515 1.00 95.69 93 TYR A O 1
ATOM 722 N N . PHE A 1 94 ? 5.534 -3.703 7.582 1.00 94.75 94 PHE A N 1
ATOM 723 C CA . PHE A 1 94 ? 6.864 -4.257 7.786 1.00 94.75 94 PHE A CA 1
ATOM 724 C C . PHE A 1 94 ? 7.421 -4.729 6.451 1.00 94.75 94 PHE A C 1
ATOM 726 O O . PHE A 1 94 ? 6.755 -5.480 5.727 1.00 94.75 94 PHE A O 1
ATOM 733 N N . GLY A 1 95 ? 8.637 -4.296 6.127 1.00 93.31 95 GLY A N 1
ATOM 734 C CA . GLY A 1 95 ? 9.224 -4.505 4.810 1.00 93.31 95 GLY A CA 1
ATOM 735 C C . GLY A 1 95 ? 10.690 -4.915 4.807 1.00 93.31 95 GLY A C 1
ATOM 736 O O . GLY A 1 95 ? 11.338 -5.006 5.851 1.00 93.31 95 GLY A O 1
ATOM 737 N N . ASP A 1 96 ? 11.185 -5.199 3.602 1.00 92.75 96 ASP A N 1
ATOM 738 C CA . ASP A 1 96 ? 12.593 -5.505 3.347 1.00 92.75 96 ASP A CA 1
ATOM 739 C C . ASP A 1 96 ? 13.466 -4.262 3.600 1.00 92.75 96 ASP A C 1
ATOM 741 O O . ASP A 1 96 ? 13.231 -3.213 2.981 1.00 92.75 96 ASP A O 1
ATOM 745 N N . PRO A 1 97 ? 14.469 -4.342 4.493 1.00 94.69 97 PRO A N 1
ATOM 746 C CA . PRO A 1 97 ? 15.344 -3.208 4.760 1.00 94.69 97 PRO A CA 1
ATOM 747 C C . PRO A 1 97 ? 16.287 -2.891 3.596 1.00 94.69 97 PRO A C 1
ATOM 749 O O . PRO A 1 97 ? 16.778 -1.765 3.497 1.00 94.69 97 PRO A O 1
ATOM 752 N N . GLN A 1 98 ? 16.561 -3.860 2.718 1.00 94.50 98 GLN A N 1
ATOM 753 C CA . GLN A 1 98 ? 17.450 -3.666 1.573 1.00 94.50 98 GLN A CA 1
ATOM 754 C C . GLN A 1 98 ? 16.673 -3.118 0.377 1.00 94.50 98 GLN A C 1
ATOM 756 O O . GLN A 1 98 ? 15.568 -3.599 0.148 1.00 94.50 98 GLN A O 1
ATOM 761 N N . PRO A 1 99 ? 17.225 -2.147 -0.377 1.00 95.56 99 PRO A N 1
ATOM 762 C CA . PRO A 1 99 ? 16.599 -1.617 -1.586 1.00 95.56 99 PRO A CA 1
ATOM 763 C C . PRO A 1 99 ? 16.531 -2.684 -2.701 1.00 95.56 99 PRO A C 1
ATOM 765 O O . PRO A 1 99 ? 17.229 -3.703 -2.614 1.00 95.56 99 PRO A O 1
ATOM 768 N N . PRO A 1 100 ? 15.724 -2.491 -3.766 1.00 94.56 100 PRO A N 1
ATOM 769 C CA . PRO A 1 100 ? 15.624 -3.483 -4.831 1.00 94.56 100 PRO A CA 1
ATOM 770 C C . PRO A 1 100 ? 16.958 -3.580 -5.566 1.00 94.56 100 PRO A C 1
ATOM 772 O O . PRO A 1 100 ? 17.531 -2.564 -5.940 1.00 94.56 100 PRO A O 1
ATOM 775 N N . THR A 1 101 ? 17.456 -4.787 -5.814 1.00 94.44 101 THR A N 1
ATOM 776 C CA . THR A 1 101 ? 18.715 -5.007 -6.541 1.00 94.44 101 THR A CA 1
ATOM 777 C C . THR A 1 101 ? 18.465 -5.776 -7.825 1.00 94.44 101 THR A C 1
ATOM 779 O O . THR A 1 101 ? 17.497 -6.527 -7.929 1.00 94.44 101 THR A O 1
ATOM 782 N N . LEU A 1 102 ? 19.334 -5.587 -8.820 1.00 95.12 102 LEU A N 1
ATOM 783 C CA . LEU A 1 102 ? 19.299 -6.378 -10.048 1.00 95.12 102 LEU A CA 1
ATOM 784 C C . LEU A 1 102 ? 19.691 -7.829 -9.753 1.00 95.12 102 LEU A C 1
ATOM 786 O O . LEU A 1 102 ? 20.675 -8.090 -9.061 1.00 95.12 102 LEU A O 1
ATOM 790 N N . VAL A 1 103 ? 18.945 -8.773 -10.324 1.00 93.06 103 VAL A N 1
ATOM 791 C CA . VAL A 1 103 ? 19.282 -10.198 -10.280 1.00 93.06 103 VAL A CA 1
ATOM 792 C C . VAL A 1 103 ? 20.474 -10.446 -11.215 1.00 93.06 103 VAL A C 1
ATOM 794 O O . VAL A 1 103 ? 20.371 -10.163 -12.414 1.00 93.06 103 VAL A O 1
ATOM 797 N N . PRO A 1 104 ? 21.602 -10.988 -10.717 1.00 90.62 104 PRO A N 1
ATOM 798 C CA . PRO A 1 104 ? 22.781 -11.234 -11.542 1.00 90.62 104 PRO A CA 1
ATOM 799 C C . PRO A 1 104 ? 22.494 -12.139 -12.748 1.00 90.62 104 PRO A C 1
ATOM 801 O O . PRO A 1 104 ? 21.711 -13.085 -12.669 1.00 90.62 104 PRO A O 1
ATOM 804 N N . GLY A 1 105 ? 23.152 -11.861 -13.877 1.00 87.06 105 GLY A N 1
ATOM 805 C CA . GLY A 1 105 ? 23.063 -12.687 -15.090 1.00 87.06 105 GLY A CA 1
ATOM 806 C C . GLY A 1 105 ? 21.759 -12.550 -15.887 1.00 87.06 105 GLY A C 1
ATOM 807 O O . GLY A 1 105 ? 21.593 -13.225 -16.903 1.00 87.06 105 GLY A O 1
ATOM 808 N N . LYS A 1 106 ? 20.832 -11.677 -15.477 1.00 88.62 106 LYS A N 1
ATOM 809 C CA . LYS A 1 106 ? 19.602 -11.387 -16.224 1.00 88.62 106 LYS A CA 1
ATOM 810 C C . LYS A 1 106 ? 19.803 -10.180 -17.136 1.00 88.62 106 LYS A C 1
ATOM 812 O O . LYS A 1 106 ? 19.917 -9.052 -16.669 1.00 88.62 106 LYS A O 1
ATOM 817 N N . SER A 1 107 ? 19.822 -10.412 -18.450 1.00 89.50 107 SER A N 1
ATOM 818 C CA . SER A 1 107 ? 19.878 -9.315 -19.422 1.00 89.50 107 SER A CA 1
ATOM 819 C C . SER A 1 107 ? 18.582 -8.510 -19.395 1.00 89.50 107 SER A C 1
ATOM 821 O O . SER A 1 107 ? 17.500 -9.063 -19.582 1.00 89.50 107 SER A O 1
ATOM 823 N N . LEU A 1 108 ? 18.698 -7.194 -19.220 1.00 91.44 108 LEU A N 1
ATOM 824 C CA . LEU A 1 108 ? 17.563 -6.273 -19.293 1.00 91.44 108 LEU A CA 1
ATOM 825 C C . LEU A 1 108 ? 17.135 -5.983 -20.740 1.00 91.44 108 LEU A C 1
ATOM 827 O O . LEU A 1 108 ? 16.003 -5.538 -20.951 1.00 91.44 108 LEU A O 1
ATOM 831 N N . CYS A 1 109 ? 18.024 -6.259 -21.708 1.00 90.12 109 CYS A N 1
ATOM 832 C CA . CYS A 1 109 ? 17.961 -5.760 -23.092 1.00 90.12 109 CYS A CA 1
ATOM 833 C C . CYS A 1 109 ? 17.618 -6.794 -24.138 1.00 90.12 109 CYS A C 1
ATOM 835 O O . CYS A 1 109 ? 17.438 -6.455 -25.303 1.00 90.12 109 CYS A O 1
ATOM 837 N N . VAL A 1 110 ? 17.513 -8.050 -23.730 1.00 86.31 110 VAL A N 1
ATOM 838 C CA . VAL A 1 110 ? 17.107 -9.121 -24.626 1.00 86.31 110 VAL A CA 1
ATOM 839 C C . VAL A 1 110 ? 15.621 -9.376 -24.414 1.00 86.31 110 VAL A C 1
ATOM 841 O O . VAL A 1 110 ? 15.183 -9.726 -23.316 1.00 86.31 110 VAL A O 1
ATOM 844 N N . ALA A 1 111 ? 14.843 -9.186 -25.478 1.00 80.81 111 ALA A N 1
ATOM 845 C CA . ALA A 1 111 ? 13.429 -9.527 -25.496 1.00 80.81 111 ALA A CA 1
ATOM 846 C C . ALA A 1 111 ? 13.228 -11.031 -25.235 1.00 80.81 111 ALA A C 1
ATOM 848 O O . ALA A 1 111 ? 14.052 -11.860 -25.617 1.00 80.81 111 ALA A O 1
ATOM 849 N N . GLY A 1 112 ? 12.133 -11.392 -24.563 1.00 79.31 112 GLY A N 1
ATOM 850 C CA . GLY A 1 112 ? 11.799 -12.789 -24.262 1.00 79.31 112 GLY A CA 1
ATOM 851 C C . GLY A 1 112 ? 12.543 -13.409 -23.071 1.00 79.31 112 GLY A C 1
ATOM 852 O O . GLY A 1 112 ? 12.175 -14.504 -22.640 1.00 79.31 112 GLY A O 1
ATOM 853 N N . VAL A 1 113 ? 13.531 -12.725 -22.479 1.00 85.62 113 VAL A N 1
ATOM 854 C CA . VAL A 1 113 ? 14.094 -13.146 -21.186 1.00 85.62 113 VAL A CA 1
ATOM 855 C C . VAL A 1 113 ? 12.999 -13.047 -20.127 1.00 85.62 113 VAL A C 1
ATOM 857 O O . VAL A 1 113 ? 12.396 -11.995 -19.940 1.00 85.62 113 VAL A O 1
ATOM 860 N N . LYS A 1 114 ? 12.734 -14.149 -19.422 1.00 84.88 114 LYS A N 1
ATOM 861 C CA . LYS A 1 114 ? 11.776 -14.170 -18.311 1.00 84.88 114 LYS A CA 1
ATOM 862 C C . LYS A 1 114 ? 12.467 -13.790 -16.998 1.00 84.88 114 LYS A C 1
ATOM 864 O O . LYS A 1 114 ? 13.602 -14.212 -16.729 1.00 84.88 114 LYS A O 1
ATOM 869 N N . GLY A 1 115 ? 11.756 -13.001 -16.192 1.00 84.88 115 GLY A N 1
ATOM 870 C CA . GLY A 1 115 ? 12.191 -12.556 -14.871 1.00 84.88 115 GLY A CA 1
ATOM 871 C C . GLY A 1 115 ? 12.284 -13.687 -13.828 1.00 84.88 115 GLY A C 1
ATOM 872 O O . GLY A 1 115 ? 12.194 -14.866 -14.181 1.00 84.88 115 GLY A O 1
ATOM 873 N N . PRO A 1 116 ? 12.475 -13.340 -12.543 1.00 88.56 116 PRO A N 1
ATOM 874 C CA . PRO A 1 116 ? 12.597 -11.975 -12.024 1.00 88.56 116 PRO A CA 1
ATOM 875 C C . PRO A 1 116 ? 13.902 -11.298 -12.475 1.00 88.56 116 PRO A C 1
ATOM 877 O O . PRO A 1 116 ? 14.921 -11.962 -12.662 1.00 88.56 116 PRO A O 1
ATOM 880 N N . PHE A 1 117 ? 13.851 -9.982 -12.689 1.00 92.38 117 PHE A N 1
ATOM 881 C CA . PHE A 1 117 ? 15.015 -9.153 -13.050 1.00 92.38 117 PHE A CA 1
ATOM 882 C C . PHE A 1 117 ? 15.579 -8.382 -11.861 1.00 92.38 117 PHE A C 1
ATOM 884 O O . PHE A 1 117 ? 16.726 -7.946 -11.884 1.00 92.38 117 PHE A O 1
ATOM 891 N N . THR A 1 118 ? 14.755 -8.211 -10.839 1.00 93.75 118 THR A N 1
ATOM 892 C CA . THR A 1 118 ? 15.034 -7.477 -9.615 1.00 93.75 118 THR A CA 1
ATOM 893 C C . THR A 1 118 ? 14.636 -8.351 -8.430 1.00 93.75 118 THR A C 1
ATOM 895 O O . THR A 1 118 ? 13.816 -9.262 -8.577 1.00 93.75 118 THR A O 1
ATOM 898 N N . THR A 1 119 ? 15.208 -8.107 -7.252 1.00 91.31 119 THR A N 1
ATOM 899 C CA . THR A 1 119 ? 14.780 -8.787 -6.017 1.00 91.31 119 THR A CA 1
ATOM 900 C C . THR A 1 119 ? 13.341 -8.446 -5.645 1.00 91.31 119 THR A C 1
ATOM 902 O O . THR A 1 119 ? 12.641 -9.278 -5.077 1.00 91.31 119 THR A O 1
ATOM 905 N N . TYR A 1 120 ? 12.896 -7.239 -5.985 1.00 91.56 120 TYR A N 1
ATOM 906 C CA . TYR A 1 120 ? 11.504 -6.810 -5.975 1.00 91.56 120 TYR A CA 1
ATOM 907 C C . TYR A 1 120 ? 11.347 -5.532 -6.809 1.00 91.56 120 TYR A C 1
ATOM 909 O O . TYR A 1 120 ? 12.332 -4.918 -7.227 1.00 91.56 120 TYR A O 1
ATOM 917 N N . GLY A 1 121 ? 10.102 -5.110 -7.028 1.00 91.69 121 GLY A N 1
ATOM 918 C CA . GLY A 1 121 ? 9.801 -3.902 -7.791 1.00 91.69 121 GLY A CA 1
ATOM 919 C C . GLY A 1 121 ? 10.070 -4.056 -9.295 1.00 91.69 121 GLY A C 1
ATOM 920 O O . GLY A 1 121 ? 10.372 -5.152 -9.774 1.00 91.69 121 GLY A O 1
ATOM 921 N N . PRO A 1 122 ? 9.926 -2.969 -10.063 1.00 92.94 122 PRO A N 1
ATOM 922 C CA . PRO A 1 122 ? 9.908 -3.025 -11.518 1.00 92.94 122 PRO A CA 1
ATOM 923 C C . PRO A 1 122 ? 11.282 -3.225 -12.159 1.00 92.94 122 PRO A C 1
ATOM 925 O O . PRO A 1 122 ? 12.284 -2.675 -11.694 1.00 92.94 122 PRO A O 1
ATOM 928 N N . LYS A 1 123 ? 11.314 -3.933 -13.296 1.00 93.69 123 LYS A N 1
ATOM 929 C CA . LYS A 1 123 ? 12.504 -4.043 -14.150 1.00 93.69 123 LYS A CA 1
ATOM 930 C C . LYS A 1 123 ? 12.855 -2.653 -14.702 1.00 93.69 123 LYS A C 1
ATOM 932 O O . LYS A 1 123 ? 12.012 -2.062 -15.375 1.00 93.69 123 LYS A O 1
ATOM 937 N N . PRO A 1 124 ? 14.072 -2.125 -14.500 1.00 95.19 124 PRO A N 1
ATOM 938 C CA . PRO A 1 124 ? 14.438 -0.882 -15.159 1.00 95.19 124 PRO A CA 1
ATOM 939 C C . PRO A 1 124 ? 14.611 -1.078 -16.676 1.00 95.19 124 PRO A C 1
ATOM 941 O O . PRO A 1 124 ? 14.948 -2.184 -17.124 1.00 95.19 124 PRO A O 1
ATOM 944 N N . PRO A 1 125 ? 14.392 -0.028 -17.488 1.00 93.62 125 PRO A N 1
ATOM 945 C CA . PRO A 1 125 ? 14.697 -0.053 -18.917 1.00 93.62 125 PRO A CA 1
ATOM 946 C C . PRO A 1 125 ? 16.171 -0.367 -19.165 1.00 93.62 125 PRO A C 1
ATOM 948 O O . PRO A 1 125 ? 16.999 -0.280 -18.268 1.00 93.62 125 PRO A O 1
ATOM 951 N N . CYS A 1 126 ? 16.551 -0.697 -20.391 1.00 93.44 126 CYS A N 1
ATOM 952 C CA . CYS A 1 126 ? 17.976 -0.748 -20.711 1.00 93.44 126 CYS A CA 1
ATOM 953 C C . CYS A 1 126 ? 18.635 0.614 -20.602 1.00 93.44 126 CYS A C 1
ATOM 955 O O . CYS A 1 126 ? 17.992 1.623 -20.862 1.00 93.44 126 CYS A O 1
ATOM 957 N N . LEU A 1 127 ? 19.940 0.631 -20.317 1.00 94.69 127 LEU A N 1
ATOM 958 C CA . LEU A 1 127 ? 20.723 1.864 -20.179 1.00 94.69 127 LEU A CA 1
ATOM 959 C C . LEU A 1 127 ? 20.565 2.835 -21.360 1.00 94.69 127 LEU A C 1
ATOM 961 O O . LEU A 1 127 ? 20.587 4.038 -21.156 1.00 94.69 127 LEU A O 1
ATOM 965 N N . ALA A 1 128 ? 20.386 2.325 -22.582 1.00 91.44 128 ALA A N 1
ATOM 966 C CA . ALA A 1 128 ? 20.202 3.140 -23.786 1.00 91.44 128 ALA A CA 1
ATOM 967 C C . ALA A 1 128 ? 18.724 3.405 -24.147 1.00 91.44 128 ALA A C 1
ATOM 969 O O . ALA A 1 128 ? 18.435 4.087 -25.129 1.00 91.44 128 ALA A O 1
ATOM 970 N N . THR A 1 129 ? 17.774 2.877 -23.382 1.00 93.38 129 THR A N 1
ATOM 971 C CA . THR A 1 129 ? 16.335 3.025 -23.626 1.00 93.38 129 THR A CA 1
ATOM 972 C C . THR A 1 129 ? 15.779 4.174 -22.796 1.00 93.38 129 THR A C 1
ATOM 974 O O . THR A 1 129 ? 16.245 4.422 -21.687 1.00 93.38 129 THR A O 1
ATOM 977 N N . ALA A 1 130 ? 14.781 4.883 -23.329 1.00 92.50 130 ALA A N 1
ATOM 978 C CA . ALA A 1 130 ? 14.063 5.907 -22.578 1.00 92.50 130 ALA A CA 1
ATOM 979 C C . ALA A 1 130 ? 13.583 5.369 -21.218 1.00 92.50 130 ALA A C 1
ATOM 981 O O . ALA A 1 130 ? 13.221 4.196 -21.100 1.00 92.50 130 ALA A O 1
ATOM 982 N N . GLY A 1 131 ? 13.611 6.230 -20.201 1.00 92.38 131 GLY A N 1
ATOM 983 C CA . GLY A 1 131 ? 13.068 5.899 -18.891 1.00 92.38 131 GLY A CA 1
ATOM 984 C C . GLY A 1 131 ? 11.555 5.721 -18.928 1.00 92.38 131 GLY A C 1
ATOM 985 O O . GLY A 1 131 ? 10.878 6.197 -19.843 1.00 92.38 131 GLY A O 1
ATOM 986 N N . THR A 1 132 ? 11.016 5.054 -17.914 1.00 90.25 132 THR A N 1
ATOM 987 C CA . THR A 1 132 ? 9.562 4.941 -17.716 1.00 90.25 132 THR A CA 1
ATOM 988 C C . THR A 1 132 ? 9.079 6.037 -16.779 1.00 90.25 132 THR A C 1
ATOM 990 O O . THR A 1 132 ? 9.880 6.632 -16.067 1.00 90.25 132 THR A O 1
ATOM 993 N N . GLY A 1 133 ? 7.789 6.383 -16.792 1.00 87.81 133 GLY A N 1
ATOM 994 C CA . GLY A 1 133 ? 7.245 7.309 -15.790 1.00 87.81 133 GLY A CA 1
ATOM 995 C C . GLY A 1 133 ? 7.763 8.753 -15.839 1.00 87.81 133 GLY A C 1
ATOM 996 O O . GLY A 1 133 ? 7.597 9.496 -14.872 1.00 87.81 133 GLY A O 1
ATOM 997 N N . GLY A 1 134 ? 8.427 9.155 -16.926 1.00 88.69 134 GLY A N 1
ATOM 998 C CA . GLY A 1 134 ? 9.128 10.442 -17.015 1.00 88.69 134 GLY A CA 1
ATOM 999 C C . GLY A 1 134 ? 10.509 10.465 -16.344 1.00 88.69 134 GLY A C 1
ATOM 1000 O O . GLY A 1 134 ? 11.103 11.536 -16.231 1.00 88.69 134 GLY A O 1
ATOM 1001 N N . TYR A 1 135 ? 11.033 9.316 -15.908 1.00 93.06 135 TYR A N 1
ATOM 1002 C CA . TYR A 1 135 ? 12.411 9.189 -15.434 1.00 9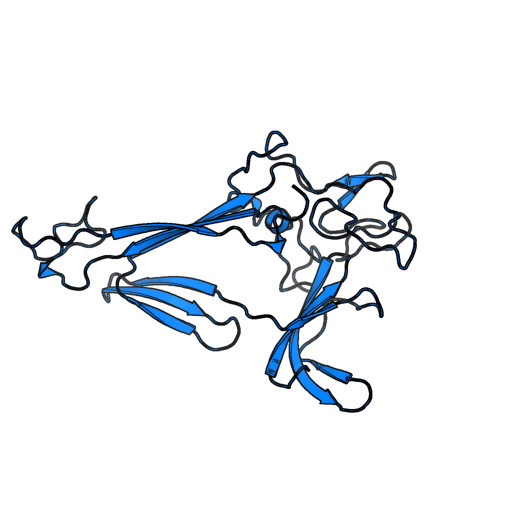3.06 135 TYR A CA 1
ATOM 1003 C C . TYR A 1 135 ? 13.422 9.235 -16.595 1.00 93.06 135 TYR A C 1
ATOM 1005 O O . TYR A 1 135 ? 13.066 9.088 -17.767 1.00 93.06 135 TYR A O 1
ATOM 1013 N N . ALA A 1 136 ? 14.697 9.471 -16.272 1.00 95.38 136 ALA A N 1
ATOM 1014 C CA . ALA A 1 136 ? 15.760 9.586 -17.269 1.00 95.38 136 ALA A CA 1
ATOM 1015 C C . ALA A 1 136 ? 16.055 8.250 -17.978 1.00 95.38 136 ALA A C 1
ATOM 1017 O O . ALA A 1 136 ? 15.564 7.188 -17.602 1.00 95.38 136 ALA A O 1
ATOM 1018 N N . GLN A 1 137 ? 16.869 8.300 -19.033 1.00 96.38 137 GLN A N 1
ATOM 1019 C CA . GLN A 1 137 ? 17.263 7.121 -19.808 1.00 96.38 137 GLN A CA 1
ATOM 1020 C C . GLN A 1 137 ? 17.818 6.002 -18.905 1.00 96.38 137 GLN A C 1
ATOM 1022 O O . GLN A 1 137 ? 18.668 6.248 -18.052 1.00 96.38 137 GLN A O 1
ATOM 1027 N N . GLY A 1 138 ? 17.324 4.775 -19.085 1.00 95.50 138 GLY A N 1
ATOM 1028 C CA . GLY A 1 138 ? 17.699 3.618 -18.267 1.00 95.50 138 GLY A CA 1
ATOM 1029 C C . GLY A 1 138 ? 17.146 3.616 -16.840 1.00 95.50 138 GLY A C 1
ATOM 1030 O O . GLY A 1 138 ? 17.492 2.720 -16.067 1.00 95.50 138 GLY A O 1
ATOM 1031 N N . GLU A 1 139 ? 16.300 4.580 -16.475 1.00 96.00 139 GLU A N 1
ATOM 1032 C CA . GLU A 1 139 ? 15.746 4.723 -15.130 1.00 96.00 139 GLU A CA 1
ATOM 1033 C C . GLU A 1 139 ? 14.257 4.377 -15.052 1.00 96.00 139 GLU A C 1
ATOM 1035 O O . GLU A 1 139 ? 13.516 4.400 -16.037 1.00 96.00 139 GLU A O 1
ATOM 1040 N N . ASN A 1 140 ? 13.818 4.095 -13.829 1.00 94.81 140 ASN A N 1
ATOM 1041 C CA . ASN A 1 140 ? 12.415 4.071 -13.440 1.00 94.81 140 ASN A CA 1
ATOM 1042 C C . ASN A 1 140 ? 12.279 4.584 -11.993 1.00 94.81 140 ASN A C 1
ATOM 1044 O O . ASN A 1 140 ? 13.224 5.122 -11.400 1.00 94.81 140 ASN A O 1
ATOM 1048 N N . CYS A 1 141 ? 11.103 4.398 -11.397 1.00 94.88 141 CYS A N 1
ATOM 1049 C CA . CYS A 1 141 ? 10.862 4.809 -10.018 1.00 94.88 141 CYS A CA 1
ATOM 1050 C C . CYS A 1 141 ? 11.737 4.068 -8.987 1.00 94.88 141 CYS A C 1
ATOM 1052 O O . CYS A 1 141 ? 12.053 4.636 -7.948 1.00 94.88 141 CYS A O 1
ATOM 1054 N N . ALA A 1 142 ? 12.196 2.845 -9.274 1.00 96.19 142 ALA A N 1
ATOM 1055 C CA . ALA A 1 142 ? 12.975 2.024 -8.342 1.00 96.19 142 ALA A CA 1
ATOM 1056 C C . ALA A 1 142 ? 14.497 2.086 -8.568 1.00 96.19 142 ALA A C 1
ATOM 1058 O O . ALA A 1 142 ? 15.262 1.821 -7.639 1.00 96.19 142 ALA A O 1
ATOM 1059 N N . PHE A 1 143 ? 14.949 2.448 -9.772 1.00 97.56 143 PHE A N 1
ATOM 1060 C CA . PHE A 1 143 ? 16.360 2.473 -10.164 1.00 97.56 143 PHE A CA 1
ATOM 1061 C C . PHE A 1 143 ? 16.737 3.785 -10.850 1.00 97.56 143 PHE A C 1
ATOM 1063 O O . PHE A 1 143 ? 15.960 4.355 -11.618 1.00 97.56 143 PHE A O 1
ATOM 1070 N N . LYS A 1 144 ? 17.968 4.230 -10.603 1.00 97.12 144 LYS A N 1
ATOM 1071 C CA . LYS A 1 144 ? 18.605 5.380 -11.255 1.00 97.12 144 LYS A CA 1
ATOM 1072 C C . LYS A 1 144 ? 19.919 4.970 -11.910 1.00 97.12 144 LYS A C 1
ATOM 1074 O O . LYS A 1 144 ? 20.501 3.954 -11.528 1.00 97.12 144 LYS A O 1
ATOM 1079 N N . VAL A 1 145 ? 20.408 5.760 -12.858 1.00 97.88 145 VAL A N 1
ATOM 1080 C CA . VAL A 1 145 ? 21.709 5.539 -13.489 1.00 97.88 145 VAL A CA 1
ATOM 1081 C C . VAL A 1 145 ? 22.745 6.446 -12.834 1.00 97.88 145 VAL A C 1
ATOM 1083 O O . VAL A 1 145 ? 22.636 7.668 -12.849 1.00 97.88 145 VAL A O 1
ATOM 1086 N N . VAL A 1 146 ? 23.784 5.844 -12.261 1.00 97.44 146 VAL A N 1
ATOM 1087 C CA . VAL A 1 146 ? 24.934 6.546 -11.682 1.00 97.44 146 VAL A CA 1
ATOM 1088 C C . VAL A 1 146 ? 26.194 5.975 -12.312 1.00 97.44 146 VAL A C 1
ATOM 1090 O O . VAL A 1 146 ? 26.420 4.770 -12.265 1.00 97.44 146 VAL A O 1
ATOM 1093 N N . ASN A 1 147 ? 27.015 6.835 -12.923 1.00 95.81 147 ASN A N 1
ATOM 1094 C CA . ASN A 1 147 ? 28.251 6.439 -13.613 1.00 95.81 147 ASN A CA 1
ATOM 1095 C C . ASN A 1 147 ? 28.039 5.318 -14.650 1.00 95.81 147 ASN A C 1
ATOM 1097 O O . ASN A 1 147 ? 28.836 4.388 -14.750 1.00 95.81 147 ASN A O 1
ATOM 1101 N N . GLY A 1 148 ? 26.933 5.387 -15.400 1.00 93.62 148 GLY A N 1
ATOM 1102 C CA . GLY A 1 148 ? 26.581 4.393 -16.420 1.00 93.62 148 GLY A CA 1
ATOM 1103 C C . GLY A 1 148 ? 26.086 3.052 -15.868 1.00 93.62 148 GLY A C 1
ATOM 1104 O O . GLY A 1 148 ? 25.876 2.125 -16.643 1.00 93.62 148 GLY A O 1
ATOM 1105 N N . LEU A 1 149 ? 25.881 2.937 -14.553 1.00 94.44 149 LEU A N 1
ATOM 1106 C CA . LEU A 1 149 ? 25.369 1.736 -13.902 1.00 94.44 149 LEU A CA 1
ATOM 1107 C C . LEU A 1 149 ? 23.995 1.993 -13.299 1.00 94.44 149 LEU A C 1
ATOM 1109 O O . LEU A 1 149 ? 23.752 3.037 -12.698 1.00 94.44 149 LEU A O 1
ATOM 1113 N N . GLN A 1 150 ? 23.108 1.011 -13.415 1.00 96.50 150 GLN A N 1
ATOM 1114 C CA . GLN A 1 150 ? 21.831 1.033 -12.715 1.00 96.50 150 GLN A CA 1
ATOM 1115 C C . GLN A 1 150 ? 22.034 0.683 -11.251 1.00 96.50 150 GLN A C 1
ATOM 1117 O O . GLN A 1 150 ? 22.512 -0.402 -10.914 1.00 96.50 150 GLN A O 1
ATOM 1122 N N . VAL A 1 151 ? 21.643 1.610 -10.388 1.00 97.31 151 VAL A N 1
ATOM 1123 C CA . VAL A 1 151 ? 21.696 1.471 -8.938 1.00 97.31 151 VAL A CA 1
ATOM 1124 C C . VAL A 1 151 ? 20.304 1.696 -8.349 1.00 97.31 151 VAL A C 1
ATOM 1126 O O . VAL A 1 151 ? 19.485 2.396 -8.956 1.00 97.31 151 VAL A O 1
ATOM 1129 N N . PRO A 1 152 ? 20.004 1.116 -7.178 1.00 97.56 152 PRO A N 1
ATOM 1130 C CA . PRO A 1 152 ? 18.718 1.329 -6.532 1.00 97.56 152 PRO A CA 1
ATOM 1131 C C . PRO A 1 152 ? 18.511 2.811 -6.197 1.00 97.56 152 PRO A C 1
ATOM 1133 O O . PRO A 1 152 ? 19.462 3.535 -5.881 1.00 97.56 152 PRO A O 1
ATOM 1136 N N . ARG A 1 153 ? 17.262 3.275 -6.283 1.00 96.56 153 ARG A N 1
ATOM 1137 C CA . ARG A 1 153 ? 16.883 4.641 -5.899 1.00 96.56 153 ARG A CA 1
ATOM 1138 C C . ARG A 1 153 ? 16.590 4.757 -4.406 1.00 96.56 153 ARG A C 1
ATOM 1140 O O . ARG A 1 153 ? 16.856 5.812 -3.846 1.00 96.56 153 ARG A O 1
ATOM 1147 N N . LEU A 1 154 ? 16.062 3.690 -3.807 1.00 97.00 154 LEU A N 1
ATOM 1148 C CA . LEU A 1 154 ? 15.665 3.671 -2.403 1.00 97.00 154 LEU A CA 1
ATOM 1149 C C . LEU A 1 154 ? 16.867 3.469 -1.474 1.00 97.00 154 LEU A C 1
ATOM 1151 O O . LEU A 1 154 ? 17.838 2.801 -1.839 1.00 97.00 154 LEU A O 1
ATOM 1155 N N . ASP A 1 155 ? 16.754 3.978 -0.252 1.00 95.00 155 ASP A N 1
ATOM 1156 C CA . ASP A 1 155 ? 17.806 3.889 0.759 1.00 95.00 155 ASP A CA 1
ATOM 1157 C C . ASP A 1 155 ? 17.883 2.512 1.438 1.00 95.00 155 ASP A C 1
ATOM 1159 O O . ASP A 1 155 ? 16.970 1.685 1.382 1.00 95.00 155 ASP A O 1
ATOM 1163 N N . VAL A 1 156 ? 18.993 2.243 2.120 1.00 95.75 156 VAL A N 1
ATOM 1164 C CA . VAL A 1 156 ? 19.102 1.088 3.019 1.00 95.75 156 VAL A CA 1
ATOM 1165 C C . VAL A 1 156 ? 18.473 1.457 4.361 1.00 95.75 156 VAL A C 1
ATOM 1167 O O . VAL A 1 156 ? 18.954 2.358 5.040 1.00 95.75 156 VAL A O 1
ATOM 1170 N N . LEU A 1 157 ? 17.426 0.737 4.770 1.00 94.44 157 LEU A N 1
ATOM 1171 C CA . LEU A 1 157 ? 16.686 1.018 6.010 1.00 94.44 157 LEU A CA 1
ATOM 1172 C C . LEU A 1 157 ? 17.205 0.232 7.225 1.00 94.44 157 LEU A C 1
ATOM 1174 O O . LEU A 1 157 ? 16.789 0.470 8.355 1.00 94.44 157 LEU A O 1
ATOM 1178 N N . GLY A 1 158 ? 18.092 -0.737 7.007 1.00 90.75 158 GLY A N 1
ATOM 1179 C CA . GLY A 1 158 ? 18.638 -1.595 8.054 1.00 90.75 158 GLY A CA 1
ATOM 1180 C C . GLY A 1 158 ? 19.507 -2.713 7.487 1.00 90.75 158 GLY A C 1
ATOM 1181 O O . GLY A 1 158 ? 19.685 -2.822 6.274 1.00 90.75 158 GLY A O 1
ATOM 1182 N N . ALA A 1 159 ? 20.052 -3.562 8.358 1.00 84.69 159 ALA A N 1
ATOM 1183 C CA . ALA A 1 159 ? 20.866 -4.701 7.935 1.00 84.69 159 ALA A CA 1
ATOM 1184 C C . ALA A 1 159 ? 20.061 -5.685 7.064 1.00 84.69 159 ALA A C 1
ATOM 1186 O O . ALA A 1 159 ? 18.888 -5.947 7.327 1.00 84.69 159 ALA A O 1
ATOM 1187 N N . GLY A 1 160 ? 20.695 -6.240 6.029 1.00 73.44 160 GLY A N 1
ATOM 1188 C CA . GLY A 1 160 ? 20.095 -7.291 5.204 1.00 73.44 160 GLY A CA 1
ATOM 1189 C C . GLY A 1 160 ? 19.957 -8.623 5.948 1.00 73.44 160 GLY A C 1
ATOM 1190 O O . GLY A 1 160 ? 20.678 -8.886 6.909 1.00 73.44 160 GLY A O 1
ATOM 1191 N N . GLY A 1 161 ? 19.032 -9.477 5.498 1.00 71.31 161 GLY A N 1
ATOM 1192 C CA . GLY A 1 161 ? 18.785 -10.804 6.076 1.00 71.31 161 GLY A CA 1
ATOM 1193 C C . GLY A 1 161 ? 17.297 -11.099 6.265 1.00 71.31 161 GLY A C 1
ATOM 1194 O O . GLY A 1 161 ? 16.462 -10.614 5.512 1.00 71.31 161 GLY A O 1
ATOM 1195 N N . VAL A 1 162 ? 16.949 -11.901 7.275 1.00 63.91 162 VAL A N 1
ATOM 1196 C CA . VAL A 1 162 ? 15.547 -12.268 7.584 1.00 63.91 162 VAL A CA 1
ATOM 1197 C C . VAL A 1 162 ? 14.786 -11.204 8.390 1.00 63.91 162 VAL A C 1
ATOM 1199 O O . VAL A 1 162 ? 13.579 -11.331 8.585 1.00 63.91 162 VAL A O 1
ATOM 1202 N N . GLY A 1 163 ? 15.467 -10.158 8.868 1.00 82.31 163 GLY A N 1
ATOM 1203 C CA . GLY A 1 163 ? 14.847 -9.085 9.646 1.00 82.31 163 GLY A CA 1
ATOM 1204 C C . GLY A 1 163 ? 14.013 -8.149 8.770 1.00 82.31 163 GLY A C 1
ATOM 1205 O O . GLY A 1 163 ? 14.520 -7.603 7.795 1.00 82.31 163 GLY A O 1
ATOM 1206 N N . GLN A 1 164 ? 12.744 -7.951 9.131 1.00 91.25 164 GLN A N 1
ATOM 1207 C CA . GLN A 1 164 ? 11.902 -6.885 8.580 1.00 91.25 164 GLN A CA 1
ATOM 1208 C C . GLN A 1 164 ? 12.063 -5.619 9.423 1.00 91.25 164 GLN A C 1
ATOM 1210 O O . GLN A 1 164 ? 12.209 -5.712 10.643 1.00 91.25 164 GLN A O 1
ATOM 1215 N N . VAL A 1 165 ? 11.953 -4.454 8.793 1.00 94.69 165 VAL A N 1
ATOM 1216 C CA . VAL A 1 165 ? 11.860 -3.162 9.491 1.00 94.69 165 VAL A CA 1
ATOM 1217 C C . VAL A 1 165 ? 10.441 -2.618 9.397 1.00 94.69 165 VAL A C 1
ATOM 1219 O O . VAL A 1 165 ? 9.746 -2.881 8.416 1.00 94.69 165 VAL A O 1
ATOM 1222 N N . GLU A 1 166 ? 9.996 -1.898 10.426 1.00 95.88 166 GLU A N 1
ATOM 1223 C CA . GLU A 1 166 ? 8.741 -1.148 10.353 1.00 95.88 166 GLU A CA 1
ATOM 1224 C C . GLU A 1 166 ? 8.924 0.049 9.413 1.00 95.88 166 GLU A C 1
ATOM 1226 O O . GLU A 1 166 ? 9.890 0.798 9.547 1.00 95.88 166 GLU A O 1
ATOM 1231 N N . LEU A 1 167 ? 8.014 0.196 8.451 1.00 96.69 167 LEU A N 1
ATOM 1232 C CA . LEU A 1 167 ? 7.969 1.322 7.525 1.00 96.69 167 LEU A CA 1
ATOM 1233 C C . LEU A 1 167 ? 7.083 2.408 8.130 1.00 96.69 167 LEU A C 1
ATOM 1235 O O . LEU A 1 167 ? 5.926 2.163 8.484 1.00 96.69 167 LEU A O 1
ATOM 1239 N N . THR A 1 168 ? 7.636 3.607 8.255 1.00 95.81 168 THR A N 1
ATOM 1240 C CA . THR A 1 168 ? 6.909 4.770 8.767 1.00 95.81 168 THR A CA 1
ATOM 1241 C C . THR A 1 168 ? 5.996 5.353 7.693 1.00 95.81 168 THR A C 1
ATOM 1243 O O . THR A 1 168 ? 6.236 5.187 6.503 1.00 95.81 168 THR A O 1
ATOM 1246 N N . GLN A 1 169 ? 4.970 6.106 8.098 1.00 94.81 169 GLN A N 1
ATOM 1247 C CA . GLN A 1 169 ? 4.126 6.832 7.143 1.00 94.81 169 GLN A CA 1
ATOM 1248 C C . GLN A 1 169 ? 4.940 7.794 6.265 1.00 94.81 169 GLN A C 1
ATOM 1250 O O . GLN A 1 169 ? 4.649 7.923 5.080 1.00 94.81 169 GLN A O 1
ATOM 1255 N N . ALA A 1 170 ? 5.961 8.445 6.834 1.00 95.75 170 ALA A N 1
ATOM 1256 C CA . ALA A 1 170 ? 6.815 9.373 6.100 1.00 95.75 170 ALA A CA 1
ATOM 1257 C C . ALA A 1 170 ? 7.515 8.682 4.920 1.00 95.75 170 ALA A C 1
ATOM 1259 O O . ALA A 1 170 ? 7.460 9.210 3.822 1.00 95.75 170 ALA A O 1
ATOM 1260 N N . GLN A 1 171 ? 8.045 7.474 5.139 1.00 96.00 171 GLN A N 1
ATOM 1261 C CA . GLN A 1 171 ? 8.678 6.637 4.106 1.00 96.00 171 GLN A CA 1
ATOM 1262 C C . GLN A 1 171 ? 7.704 6.052 3.077 1.00 96.00 171 GLN A C 1
ATOM 1264 O O . GLN A 1 171 ? 8.126 5.371 2.160 1.00 96.00 171 GLN A O 1
ATOM 1269 N N . LEU A 1 172 ? 6.393 6.151 3.299 1.00 96.06 172 LEU A N 1
ATOM 1270 C CA . LEU A 1 172 ? 5.384 5.653 2.359 1.00 96.06 172 LEU A CA 1
ATOM 1271 C C . LEU A 1 172 ? 4.728 6.800 1.580 1.00 96.06 172 LEU A C 1
ATOM 1273 O O . LEU A 1 172 ? 3.703 6.588 0.926 1.00 96.06 172 LEU A O 1
ATOM 1277 N N . THR A 1 173 ? 5.251 8.021 1.724 1.00 95.81 173 THR A N 1
ATOM 1278 C CA . THR A 1 173 ? 4.699 9.237 1.113 1.00 95.81 173 THR A CA 1
ATOM 1279 C C . THR A 1 173 ? 5.764 10.244 0.661 1.00 95.81 173 THR A C 1
ATOM 1281 O O . THR A 1 173 ? 5.408 11.347 0.233 1.00 95.81 173 THR A O 1
ATOM 1284 N N . ASP A 1 174 ? 7.049 9.906 0.745 1.00 95.00 174 ASP A N 1
ATOM 1285 C CA . ASP A 1 174 ? 8.183 10.755 0.367 1.00 95.00 174 ASP A CA 1
ATOM 1286 C C . ASP A 1 174 ? 8.619 10.567 -1.096 1.00 95.00 174 ASP A C 1
ATOM 1288 O O . ASP A 1 174 ? 9.323 11.412 -1.662 1.00 95.00 174 ASP A O 1
ATOM 1292 N N . GLY A 1 175 ? 8.117 9.526 -1.753 1.00 94.81 175 GLY A N 1
ATOM 1293 C CA . GLY A 1 175 ? 8.575 9.071 -3.050 1.00 94.81 175 GLY A CA 1
ATOM 1294 C C . GLY A 1 175 ? 9.913 8.331 -2.940 1.00 94.81 175 GLY A C 1
ATOM 1295 O O . GLY A 1 175 ? 10.561 8.309 -1.901 1.00 94.81 175 GLY A O 1
ATOM 1296 N N . PRO A 1 176 ? 10.415 7.773 -4.049 1.00 95.94 176 PRO A N 1
ATOM 1297 C CA . PRO A 1 176 ? 10.053 8.053 -5.435 1.00 95.94 176 PRO A CA 1
ATOM 1298 C C . PRO A 1 176 ? 8.715 7.434 -5.856 1.00 95.94 176 PRO A C 1
ATOM 1300 O O . PRO A 1 176 ? 8.305 6.397 -5.355 1.00 95.94 176 PRO A O 1
ATOM 1303 N N . TRP A 1 177 ? 8.036 8.060 -6.819 1.00 95.50 177 TRP A N 1
ATOM 1304 C CA . TRP A 1 177 ? 6.681 7.669 -7.208 1.00 95.50 177 TRP A CA 1
ATOM 1305 C C . TRP A 1 177 ? 6.654 6.717 -8.408 1.00 95.50 177 TRP A C 1
ATOM 1307 O O . TRP A 1 177 ? 7.250 6.989 -9.449 1.00 95.50 177 TRP A O 1
ATOM 1317 N N . CYS A 1 178 ? 5.903 5.626 -8.287 1.00 93.94 178 CYS A N 1
ATOM 1318 C CA . CYS A 1 178 ? 5.676 4.637 -9.336 1.00 93.94 178 CYS A CA 1
ATOM 1319 C C . CYS A 1 178 ? 4.249 4.742 -9.904 1.00 93.94 178 CYS A C 1
ATOM 1321 O O . CYS A 1 178 ? 3.305 4.804 -9.121 1.00 93.94 178 CYS A O 1
ATOM 1323 N N . PRO A 1 179 ? 4.052 4.700 -11.235 1.00 91.06 179 PRO A N 1
ATOM 1324 C CA . PRO A 1 179 ? 5.089 4.485 -12.244 1.00 91.06 179 PRO A CA 1
ATOM 1325 C C . PRO A 1 179 ? 5.922 5.738 -12.543 1.00 91.06 179 PRO A C 1
ATOM 1327 O O . PRO A 1 179 ? 7.042 5.593 -13.022 1.00 91.06 179 PRO A O 1
ATOM 1330 N N . GLY A 1 180 ? 5.423 6.939 -12.238 1.00 89.62 180 GLY A N 1
ATOM 1331 C CA . GLY A 1 180 ? 6.096 8.200 -12.546 1.00 89.62 180 GLY A CA 1
ATOM 1332 C C . GLY A 1 180 ? 5.882 9.292 -11.505 1.00 89.62 180 GLY A C 1
ATOM 1333 O O . GLY A 1 180 ? 4.961 9.219 -10.696 1.00 89.62 180 GLY A O 1
ATOM 1334 N N . ALA A 1 181 ? 6.732 10.322 -11.547 1.00 82.50 181 ALA A N 1
ATOM 1335 C CA . ALA A 1 181 ? 6.762 11.406 -10.558 1.00 82.50 181 ALA A CA 1
ATOM 1336 C C . ALA A 1 181 ? 5.578 12.387 -10.654 1.00 82.50 181 ALA A C 1
ATOM 1338 O O . ALA A 1 181 ? 5.170 12.968 -9.648 1.00 82.50 181 ALA A O 1
ATOM 1339 N N . ASP A 1 182 ? 5.033 12.579 -11.856 1.00 87.75 182 ASP A N 1
ATOM 1340 C CA . ASP A 1 182 ? 3.996 13.574 -12.135 1.00 87.75 182 ASP A CA 1
ATOM 1341 C C . ASP A 1 182 ? 2.587 13.064 -11.795 1.00 87.75 182 ASP A C 1
ATOM 1343 O O . ASP A 1 182 ? 2.080 12.128 -12.411 1.00 87.75 182 ASP A O 1
ATOM 1347 N N . SER A 1 183 ? 1.913 13.734 -10.860 1.00 89.25 183 SER A N 1
ATOM 1348 C CA . SER A 1 183 ? 0.535 13.425 -10.464 1.00 89.25 183 SER A CA 1
ATOM 1349 C C . SER A 1 183 ? -0.499 13.619 -11.568 1.00 89.25 183 SER A C 1
ATOM 1351 O O . SER A 1 183 ? -1.577 13.036 -11.498 1.00 89.25 183 SER A O 1
ATOM 1353 N N . THR A 1 184 ? -0.206 14.463 -12.556 1.00 88.38 184 THR A N 1
ATOM 1354 C CA . THR A 1 184 ? -1.138 14.793 -13.640 1.00 88.38 184 THR A CA 1
ATOM 1355 C C . THR A 1 184 ? -1.246 13.636 -14.621 1.00 88.38 184 THR A C 1
ATOM 1357 O O . THR A 1 184 ? -2.344 13.243 -15.008 1.00 88.38 184 THR A O 1
ATOM 1360 N N . ASN A 1 185 ? -0.099 13.070 -15.000 1.00 85.31 185 ASN A N 1
ATOM 1361 C CA . ASN A 1 185 ? -0.036 11.917 -15.893 1.00 85.31 185 ASN A CA 1
ATOM 1362 C C . ASN A 1 185 ? -0.186 10.579 -15.150 1.00 85.31 185 ASN A C 1
ATOM 1364 O O . ASN A 1 185 ? -0.646 9.607 -15.747 1.00 85.31 185 ASN A O 1
ATOM 1368 N N . TYR A 1 186 ? 0.141 10.539 -13.854 1.00 88.56 186 TYR A N 1
ATOM 1369 C CA . TYR A 1 186 ? 0.073 9.344 -13.010 1.00 88.56 186 TYR A CA 1
ATOM 1370 C C . TYR A 1 186 ? -0.742 9.623 -11.730 1.00 88.56 186 TYR A C 1
ATOM 1372 O O . TYR A 1 186 ? -0.188 9.694 -10.626 1.00 88.56 186 TYR A O 1
ATOM 1380 N N . PRO A 1 187 ? -2.074 9.794 -11.845 1.00 86.50 187 PRO A N 1
ATOM 1381 C CA . PRO A 1 187 ? -2.932 10.155 -10.712 1.00 86.50 187 PRO A CA 1
ATOM 1382 C C . PRO A 1 187 ? -2.972 9.076 -9.625 1.00 86.50 187 PRO A C 1
ATOM 1384 O O . PRO A 1 187 ? -3.087 9.400 -8.448 1.00 86.50 187 PRO A O 1
ATOM 1387 N N . ASN A 1 188 ? -2.796 7.811 -10.010 1.00 86.44 188 ASN A N 1
ATOM 1388 C CA . ASN A 1 188 ? -2.768 6.673 -9.093 1.00 86.44 188 ASN A CA 1
ATOM 1389 C C . ASN A 1 188 ? -1.346 6.280 -8.671 1.00 86.44 188 ASN A C 1
ATOM 1391 O O . ASN A 1 188 ? -1.145 5.173 -8.180 1.00 86.44 188 ASN A O 1
ATOM 1395 N N . ARG A 1 189 ? -0.341 7.143 -8.889 1.00 92.31 189 ARG A N 1
ATOM 1396 C CA . ARG A 1 189 ? 1.034 6.825 -8.497 1.00 92.31 189 ARG A CA 1
ATOM 1397 C C . ARG A 1 189 ? 1.127 6.546 -6.998 1.00 92.31 189 ARG A C 1
ATOM 1399 O O . ARG A 1 189 ? 0.419 7.152 -6.196 1.00 92.31 189 ARG A O 1
ATOM 1406 N N . PHE A 1 190 ? 2.052 5.680 -6.632 1.00 94.12 190 PHE A N 1
ATOM 1407 C CA . PHE A 1 190 ? 2.293 5.303 -5.249 1.00 94.12 190 PHE A CA 1
ATOM 1408 C C . PHE A 1 190 ? 3.780 5.350 -4.924 1.00 94.12 190 PHE A C 1
ATOM 1410 O O . PHE A 1 190 ? 4.619 5.386 -5.822 1.00 94.12 190 PHE A O 1
ATOM 1417 N N . ASP A 1 191 ? 4.097 5.362 -3.639 1.00 96.75 191 ASP A N 1
ATOM 1418 C CA . ASP A 1 191 ? 5.473 5.384 -3.168 1.00 96.75 191 ASP A CA 1
ATOM 1419 C C . ASP A 1 191 ? 6.179 4.042 -3.413 1.00 96.75 191 ASP A C 1
ATOM 1421 O O . ASP A 1 191 ? 5.687 2.985 -3.009 1.00 96.75 191 ASP A O 1
ATOM 1425 N N . ALA A 1 192 ? 7.338 4.063 -4.065 1.00 96.12 192 ALA A N 1
ATOM 1426 C CA . ALA A 1 192 ? 8.131 2.877 -4.360 1.00 96.12 192 ALA A CA 1
ATOM 1427 C C . ALA A 1 192 ? 8.490 2.052 -3.111 1.00 96.12 192 ALA A C 1
ATOM 1429 O O . ALA A 1 192 ? 8.690 0.836 -3.227 1.00 96.12 192 ALA A O 1
ATOM 1430 N N . ASP A 1 193 ? 8.527 2.657 -1.924 1.00 95.88 193 ASP A N 1
ATOM 1431 C CA . ASP A 1 193 ? 8.729 1.942 -0.666 1.00 95.88 193 ASP A CA 1
ATOM 1432 C C . ASP A 1 193 ? 7.596 0.951 -0.346 1.00 95.88 193 ASP A C 1
ATOM 1434 O O . ASP A 1 193 ? 7.834 -0.048 0.340 1.00 95.88 193 ASP A O 1
ATOM 1438 N N . LEU A 1 194 ? 6.403 1.090 -0.944 1.00 94.81 194 LEU A N 1
ATOM 1439 C CA . LEU A 1 194 ? 5.350 0.066 -0.858 1.00 94.81 194 LEU A CA 1
ATOM 1440 C C . LEU A 1 194 ? 5.802 -1.291 -1.417 1.00 94.81 194 LEU A C 1
ATOM 1442 O O . LEU A 1 194 ? 5.360 -2.333 -0.924 1.00 94.81 194 LEU A O 1
ATOM 1446 N N . PHE A 1 195 ? 6.740 -1.324 -2.372 1.00 93.50 195 PHE A N 1
ATOM 1447 C CA . PHE A 1 195 ? 7.296 -2.588 -2.866 1.00 93.50 195 PHE A CA 1
ATOM 1448 C C . PHE A 1 195 ? 8.113 -3.347 -1.818 1.00 93.50 195 PHE A C 1
ATOM 1450 O O . PHE A 1 195 ? 8.396 -4.536 -2.009 1.00 93.50 195 PHE A O 1
ATOM 1457 N N . ARG A 1 196 ? 8.496 -2.702 -0.710 1.00 93.38 196 ARG A N 1
ATOM 1458 C CA . ARG A 1 196 ? 9.198 -3.357 0.396 1.00 93.38 196 ARG A CA 1
ATOM 1459 C C . ARG A 1 196 ? 8.277 -4.188 1.260 1.00 93.38 196 ARG A C 1
ATOM 1461 O O . ARG A 1 196 ? 8.786 -5.075 1.935 1.00 93.38 196 ARG A O 1
ATOM 1468 N N . ILE A 1 197 ? 6.970 -3.920 1.282 1.00 93.62 197 ILE A N 1
ATOM 1469 C CA . ILE A 1 197 ? 6.048 -4.535 2.242 1.00 93.62 197 ILE A CA 1
ATOM 1470 C C . ILE A 1 197 ? 6.093 -6.062 2.113 1.00 93.62 197 ILE A C 1
ATOM 1472 O O . ILE A 1 197 ? 5.923 -6.636 1.040 1.00 93.62 197 ILE A O 1
ATOM 1476 N N . ARG A 1 198 ? 6.332 -6.736 3.236 1.00 92.56 198 ARG A N 1
ATOM 1477 C CA . ARG A 1 198 ? 6.305 -8.202 3.364 1.00 92.56 198 ARG A CA 1
ATOM 1478 C C . ARG A 1 198 ? 5.249 -8.660 4.351 1.00 92.56 198 ARG A C 1
ATOM 1480 O O . ARG A 1 198 ? 4.764 -9.782 4.250 1.00 92.56 198 ARG A O 1
ATOM 1487 N N . ARG A 1 199 ? 4.883 -7.799 5.300 1.00 93.19 199 ARG A N 1
ATOM 1488 C CA . ARG A 1 199 ? 3.897 -8.094 6.330 1.00 93.19 199 ARG A CA 1
ATOM 1489 C C . ARG A 1 199 ? 3.148 -6.831 6.726 1.00 93.19 199 ARG A C 1
ATOM 1491 O O . ARG A 1 199 ? 3.745 -5.771 6.883 1.00 93.19 199 ARG A O 1
ATOM 1498 N N . VAL A 1 200 ? 1.849 -6.974 6.941 1.00 94.50 200 VAL A N 1
ATOM 1499 C CA . VAL A 1 200 ? 0.990 -5.934 7.506 1.00 94.50 200 VAL A CA 1
ATOM 1500 C C . VAL A 1 200 ? 0.449 -6.449 8.827 1.00 94.50 200 VAL A C 1
ATOM 1502 O O . VAL A 1 200 ? -0.122 -7.538 8.883 1.00 94.50 200 VAL A O 1
ATOM 1505 N N . LYS A 1 201 ? 0.643 -5.693 9.902 1.00 96.69 201 LYS A N 1
ATOM 1506 C CA . LYS A 1 201 ? 0.046 -5.980 11.205 1.00 96.69 201 LYS A CA 1
ATOM 1507 C C . LYS A 1 201 ? -1.204 -5.128 11.353 1.00 96.69 201 LYS A C 1
ATOM 1509 O O . LYS A 1 201 ? -1.109 -3.903 11.348 1.00 96.69 201 LYS A O 1
ATOM 1514 N N . ALA A 1 202 ? -2.353 -5.769 11.505 1.00 96.62 202 ALA A N 1
ATOM 1515 C CA . ALA A 1 202 ? -3.611 -5.097 11.786 1.00 96.62 202 ALA A CA 1
ATOM 1516 C C . ALA A 1 202 ? -3.920 -5.207 13.281 1.00 96.62 202 ALA A C 1
ATOM 1518 O O . ALA A 1 202 ? -3.795 -6.281 13.875 1.00 96.62 202 ALA A O 1
ATOM 1519 N N . THR A 1 203 ? -4.306 -4.089 13.889 1.00 98.06 203 THR A N 1
ATOM 1520 C CA . THR A 1 203 ? -4.806 -4.022 15.265 1.00 98.06 203 THR A CA 1
ATOM 1521 C C . THR A 1 203 ? -6.209 -3.441 15.243 1.00 98.06 203 THR A C 1
ATOM 1523 O O . THR A 1 203 ? -6.414 -2.358 14.693 1.00 98.06 203 THR A O 1
ATOM 1526 N N . MET A 1 204 ? -7.155 -4.140 15.861 1.00 97.31 204 MET A N 1
ATOM 1527 C CA . MET A 1 204 ? -8.540 -3.706 16.002 1.00 97.31 204 MET A CA 1
ATOM 1528 C C . MET A 1 204 ? -8.948 -3.770 17.471 1.00 97.31 204 MET A C 1
ATOM 1530 O O . MET A 1 204 ? -8.712 -4.786 18.120 1.00 97.31 204 MET A O 1
ATOM 1534 N N . ARG A 1 205 ? -9.582 -2.716 17.991 1.00 97.94 205 ARG A N 1
ATOM 1535 C CA . ARG A 1 205 ? -10.181 -2.709 19.334 1.00 97.94 205 ARG A CA 1
ATOM 1536 C C . ARG A 1 205 ? -11.686 -2.541 19.215 1.00 97.94 205 ARG A C 1
ATOM 1538 O O . ARG A 1 205 ? -12.139 -1.628 18.527 1.00 97.94 205 ARG A O 1
ATOM 1545 N N . VAL A 1 206 ? -12.439 -3.400 19.891 1.00 97.88 206 VAL A N 1
ATOM 1546 C CA . VAL A 1 206 ? -13.906 -3.422 19.870 1.00 97.88 206 VAL A CA 1
ATOM 1547 C C . VAL A 1 206 ? -14.430 -3.204 21.283 1.00 97.88 206 VAL A C 1
ATOM 1549 O O . VAL A 1 206 ? -13.964 -3.861 22.214 1.00 97.88 206 VAL A O 1
ATOM 1552 N N . GLN A 1 207 ? -15.386 -2.292 21.443 1.00 97.44 207 GLN A N 1
ATOM 1553 C CA . GLN A 1 207 ? -16.058 -2.029 22.717 1.00 97.44 207 GLN A CA 1
ATOM 1554 C C . GLN A 1 207 ? -17.391 -2.781 22.820 1.00 97.44 207 GLN A C 1
ATOM 1556 O O . GLN A 1 207 ? -18.007 -3.132 21.814 1.00 97.44 207 GLN A O 1
ATOM 1561 N N . SER A 1 208 ? -17.898 -2.970 24.040 1.00 96.19 208 SER A N 1
ATOM 1562 C CA . SER A 1 208 ? -19.279 -3.437 24.229 1.00 96.19 208 SER A CA 1
ATOM 1563 C C . SER A 1 208 ? -20.272 -2.414 23.675 1.00 96.19 208 SER A C 1
ATOM 1565 O O . SER A 1 208 ? -20.165 -1.232 23.993 1.00 96.19 208 SER A O 1
ATOM 1567 N N . ALA A 1 209 ? -21.276 -2.856 22.915 1.00 95.00 209 ALA A N 1
ATOM 1568 C CA . ALA A 1 209 ? -22.357 -1.991 22.431 1.00 95.00 209 ALA A CA 1
ATOM 1569 C C . ALA A 1 209 ? -23.252 -1.458 23.567 1.00 95.00 209 ALA A C 1
ATOM 1571 O O . ALA A 1 209 ? -23.881 -0.408 23.442 1.00 95.00 209 ALA A O 1
ATOM 1572 N N . VAL A 1 210 ? -23.313 -2.171 24.696 1.00 95.00 210 VAL A N 1
ATOM 1573 C CA . VAL A 1 210 ? -24.213 -1.857 25.808 1.00 95.00 210 VAL A CA 1
ATOM 1574 C C . VAL A 1 210 ? -23.480 -1.000 26.836 1.00 95.00 210 VAL A C 1
ATOM 1576 O O . VAL A 1 210 ? -22.594 -1.484 27.541 1.00 95.00 210 VAL A O 1
ATOM 1579 N N . ALA A 1 211 ? -23.893 0.261 26.985 1.00 93.94 211 ALA A N 1
ATOM 1580 C CA . ALA A 1 211 ? -23.282 1.194 27.937 1.00 93.94 211 ALA A CA 1
ATOM 1581 C C . ALA A 1 211 ? -23.315 0.685 29.391 1.00 93.94 211 ALA A C 1
ATOM 1583 O O . ALA A 1 211 ? -22.372 0.918 30.140 1.00 93.94 211 ALA A O 1
ATOM 1584 N N . ALA A 1 212 ? -24.342 -0.076 29.781 1.00 95.12 212 ALA A N 1
ATOM 1585 C CA . ALA A 1 212 ? -24.441 -0.680 31.114 1.00 95.12 212 ALA A CA 1
ATOM 1586 C C . ALA A 1 212 ? -23.401 -1.783 31.388 1.00 95.12 212 ALA A C 1
ATOM 1588 O O . ALA A 1 212 ? -23.290 -2.239 32.523 1.00 95.12 212 ALA A O 1
ATOM 1589 N N . LEU A 1 213 ? -22.650 -2.209 30.366 1.00 96.19 213 LEU A N 1
ATOM 1590 C CA . LEU A 1 213 ? -21.531 -3.142 30.495 1.00 96.19 213 LEU A CA 1
ATOM 1591 C C . LEU A 1 213 ? -20.164 -2.449 30.421 1.00 96.19 213 LEU A C 1
ATOM 1593 O O . LEU A 1 213 ? -19.136 -3.103 30.590 1.00 96.19 213 LEU A O 1
ATOM 1597 N N . ARG A 1 214 ? -20.125 -1.136 30.168 1.00 96.00 214 ARG A N 1
ATOM 1598 C CA . ARG A 1 214 ? -18.884 -0.356 30.127 1.00 96.00 214 ARG A CA 1
ATOM 1599 C C . ARG A 1 214 ? -18.692 0.396 31.447 1.00 96.00 214 ARG A C 1
ATOM 1601 O O . ARG A 1 214 ? -19.652 0.925 32.011 1.00 96.00 214 ARG A O 1
ATOM 1608 N N . GLY A 1 215 ? -17.460 0.413 31.950 1.00 94.94 215 GLY A N 1
ATOM 1609 C CA . GLY A 1 215 ? -17.065 1.214 33.112 1.00 94.94 215 GLY A CA 1
ATOM 1610 C C . GLY A 1 215 ? -16.683 2.645 32.713 1.00 94.94 215 GLY A C 1
ATOM 1611 O O . GLY A 1 215 ? -16.892 3.033 31.562 1.00 94.94 215 GLY A O 1
ATOM 1612 N N . PRO A 1 216 ? -16.113 3.444 33.630 1.00 94.31 216 PRO A N 1
ATOM 1613 C CA . PRO A 1 216 ? -15.537 4.743 33.290 1.00 94.31 216 PRO A CA 1
ATOM 1614 C C . PRO A 1 216 ? -14.480 4.624 32.185 1.00 94.31 216 PRO A C 1
ATOM 1616 O O . PRO A 1 216 ? -13.751 3.630 32.128 1.00 94.31 216 PRO A O 1
ATOM 1619 N N . ALA A 1 217 ? -14.386 5.643 31.326 1.00 94.50 217 ALA A N 1
ATOM 1620 C CA . ALA A 1 217 ? -13.374 5.682 30.275 1.00 94.50 217 ALA A CA 1
ATOM 1621 C C . ALA A 1 217 ? -11.959 5.596 30.875 1.00 94.50 217 ALA A C 1
ATOM 1623 O O . ALA A 1 217 ? -11.670 6.197 31.913 1.00 94.50 217 ALA A O 1
ATOM 1624 N N . GLY A 1 218 ? -11.079 4.839 30.225 1.00 93.75 218 GLY A N 1
ATOM 1625 C CA . GLY A 1 218 ? -9.729 4.564 30.699 1.00 93.75 218 GLY A CA 1
ATOM 1626 C C . GLY A 1 218 ? -9.095 3.385 29.965 1.00 93.75 218 GLY A C 1
ATOM 1627 O O . GLY A 1 218 ? -9.457 3.058 28.839 1.00 93.75 218 GLY A O 1
ATOM 1628 N N . VAL A 1 219 ? -8.150 2.702 30.615 1.00 93.31 219 VAL A N 1
ATOM 1629 C CA . VAL A 1 219 ? -7.379 1.611 29.986 1.00 93.31 219 VAL A CA 1
ATOM 1630 C C . VAL A 1 219 ? -8.287 0.499 29.445 1.00 93.31 219 VAL A C 1
ATOM 1632 O O . VAL A 1 219 ? -8.093 0.040 28.319 1.00 93.31 219 VAL A O 1
ATOM 1635 N N . LEU A 1 220 ? -9.309 0.110 30.213 1.00 94.75 220 LEU A N 1
ATOM 1636 C CA . LEU A 1 220 ? -10.237 -0.975 29.871 1.00 94.75 220 LEU A CA 1
ATOM 1637 C C . LEU A 1 220 ? -11.370 -0.556 28.919 1.00 94.75 220 LEU A C 1
ATOM 1639 O O . LEU A 1 220 ? -11.959 -1.422 28.278 1.00 94.75 220 LEU A O 1
ATOM 1643 N N . PHE A 1 221 ? -11.666 0.744 28.817 1.00 96.25 221 PHE A N 1
ATOM 1644 C CA . PHE A 1 221 ? -12.814 1.272 28.075 1.00 96.25 221 PHE A CA 1
ATOM 1645 C C . PHE A 1 221 ? -12.418 2.546 27.329 1.00 96.25 221 PHE A C 1
ATOM 1647 O O . PHE A 1 221 ? -12.211 3.586 27.953 1.00 96.25 221 PHE A O 1
ATOM 1654 N N . ALA A 1 222 ? -12.337 2.490 26.001 1.00 95.69 222 ALA A N 1
ATOM 1655 C CA . ALA A 1 222 ? -12.064 3.662 25.171 1.00 95.69 222 ALA A CA 1
ATOM 1656 C C . ALA A 1 222 ? -13.155 4.727 25.356 1.00 95.69 222 ALA A C 1
ATOM 1658 O O . ALA A 1 222 ? -12.853 5.912 25.490 1.00 95.69 222 ALA A O 1
ATOM 1659 N N . HIS A 1 223 ? -14.411 4.283 25.458 1.00 95.19 223 HIS A N 1
ATOM 1660 C CA . HIS A 1 223 ? -15.552 5.127 25.784 1.00 95.19 223 HIS A CA 1
ATOM 1661 C C . HIS A 1 223 ? -16.270 4.613 27.029 1.00 95.19 223 HIS A C 1
ATOM 1663 O O . HIS A 1 223 ? -16.485 3.413 27.207 1.00 95.19 223 HIS A O 1
ATOM 1669 N N . GLY A 1 224 ? -16.654 5.551 27.895 1.00 93.88 224 GLY A N 1
ATOM 1670 C CA . GLY A 1 224 ? -17.307 5.242 29.158 1.00 93.88 224 GLY A CA 1
ATOM 1671 C C . GLY A 1 224 ? -18.693 4.611 28.993 1.00 93.88 224 GLY A C 1
ATOM 1672 O O . GLY A 1 224 ? -19.356 4.711 27.953 1.00 93.88 224 GLY A O 1
ATOM 1673 N N . GLY A 1 225 ? -19.142 3.958 30.056 1.00 94.06 225 GLY A N 1
ATOM 1674 C CA . GLY A 1 225 ? -20.507 3.482 30.219 1.00 94.06 225 GLY A CA 1
ATOM 1675 C C . GLY A 1 225 ? -21.141 3.917 31.525 1.00 94.06 225 GLY A C 1
ATOM 1676 O O . GLY A 1 225 ? -20.666 4.821 32.206 1.00 94.06 225 GLY A O 1
ATOM 1677 N N . THR A 1 226 ? -22.239 3.250 31.861 1.00 95.25 226 THR A N 1
ATOM 1678 C CA . THR A 1 226 ? -23.045 3.522 33.056 1.00 95.25 226 THR A CA 1
ATOM 1679 C C . THR A 1 226 ? -22.875 2.457 34.137 1.00 95.25 226 THR A C 1
ATOM 1681 O O . THR A 1 226 ? -23.539 2.532 35.171 1.00 95.25 226 THR A O 1
ATOM 1684 N N . SER A 1 227 ? -22.015 1.453 33.927 1.00 91.88 227 SER A N 1
ATOM 1685 C CA . SER A 1 227 ? -21.809 0.407 34.926 1.00 91.88 227 SER A CA 1
ATOM 1686 C C . SER A 1 227 ? -21.121 0.959 36.173 1.00 91.88 227 SER A C 1
ATOM 1688 O O . SER A 1 227 ? -20.068 1.591 36.093 1.00 91.88 227 SER A O 1
ATOM 1690 N N . LEU A 1 228 ? -21.701 0.653 37.334 1.00 83.38 228 LEU A N 1
ATOM 1691 C CA . LEU A 1 228 ? -21.168 1.003 38.654 1.00 83.38 228 LEU A CA 1
ATOM 1692 C C . LEU A 1 228 ? -20.590 -0.213 39.402 1.00 83.38 228 LEU A C 1
ATOM 1694 O O . LEU A 1 228 ? -20.079 -0.065 40.508 1.00 83.38 228 LEU A O 1
ATOM 1698 N N . GLY A 1 229 ? -20.689 -1.422 38.830 1.00 79.56 229 GLY A N 1
ATOM 1699 C CA . GLY A 1 229 ? -20.322 -2.678 39.491 1.00 79.56 229 GLY A CA 1
ATOM 1700 C C . GLY A 1 229 ? -19.407 -3.556 38.637 1.00 79.56 229 GLY A C 1
ATOM 1701 O O . GLY A 1 229 ? -19.704 -3.836 37.476 1.00 79.56 229 GLY A O 1
ATOM 1702 N N . GLY A 1 230 ? -18.307 -4.036 39.228 1.00 78.25 230 GLY A N 1
ATOM 1703 C CA . GLY A 1 230 ? -17.271 -4.812 38.530 1.00 78.25 230 GLY A CA 1
ATOM 1704 C C . GLY A 1 230 ? -17.728 -6.164 37.965 1.00 78.25 230 GLY A C 1
ATOM 1705 O O . GLY A 1 230 ? -17.128 -6.672 37.027 1.00 78.25 230 GLY A O 1
ATOM 1706 N N . ASN A 1 231 ? -18.821 -6.728 38.482 1.00 84.31 231 ASN A N 1
ATOM 1707 C CA . ASN A 1 231 ? -19.385 -8.011 38.046 1.00 84.31 231 ASN A CA 1
ATOM 1708 C C . ASN A 1 231 ? -20.209 -7.939 36.746 1.00 84.31 231 ASN A C 1
ATOM 1710 O O . ASN A 1 231 ? -20.723 -8.961 36.300 1.00 84.31 231 ASN A O 1
ATOM 1714 N N . LYS A 1 232 ? -20.371 -6.749 36.156 1.00 86.62 232 LYS A N 1
ATOM 1715 C CA . LYS A 1 232 ? -21.131 -6.524 34.913 1.00 86.62 232 LYS A CA 1
ATOM 1716 C C . LYS A 1 232 ? -20.288 -5.868 33.822 1.00 86.62 232 LYS A C 1
ATOM 1718 O O . LYS A 1 232 ? -20.834 -5.311 32.879 1.00 86.62 232 LYS A O 1
ATOM 1723 N N . LEU A 1 233 ? -18.966 -5.873 33.968 1.00 93.62 233 LEU A N 1
ATOM 1724 C CA . LEU A 1 233 ? -18.063 -5.211 33.037 1.00 93.62 233 LEU A CA 1
ATOM 1725 C C . LEU A 1 233 ? -17.679 -6.131 31.878 1.00 93.62 233 LEU A C 1
ATOM 1727 O O . LEU A 1 233 ? -17.262 -7.267 32.089 1.00 93.62 233 LEU A O 1
ATOM 1731 N N . ALA A 1 234 ? -17.756 -5.595 30.664 1.00 95.75 234 ALA A N 1
ATOM 1732 C CA . ALA A 1 234 ? -17.203 -6.182 29.452 1.00 95.75 234 ALA A CA 1
ATOM 1733 C C . ALA A 1 234 ? -16.166 -5.206 28.869 1.00 95.75 234 ALA A C 1
ATOM 1735 O O . ALA A 1 234 ? -16.543 -4.327 28.088 1.00 95.75 234 ALA A O 1
ATOM 1736 N N . PRO A 1 235 ? -14.888 -5.299 29.295 1.00 96.19 235 PRO A N 1
ATOM 1737 C CA . PRO A 1 235 ? -13.806 -4.475 28.766 1.00 96.19 235 PRO A CA 1
ATOM 1738 C C . PRO A 1 235 ? -13.670 -4.605 27.254 1.00 96.19 235 PRO A C 1
ATOM 1740 O O . PRO A 1 235 ? -13.987 -5.656 26.684 1.00 96.19 235 PRO A O 1
ATOM 1743 N N . ASP A 1 236 ? -13.128 -3.566 26.629 1.00 97.94 236 ASP A N 1
ATOM 1744 C CA . ASP A 1 236 ? -12.808 -3.613 25.210 1.00 97.94 236 ASP A CA 1
ATOM 1745 C C . ASP A 1 236 ? -11.864 -4.780 24.910 1.00 97.94 236 ASP A C 1
ATOM 1747 O O . ASP A 1 236 ? -10.935 -5.066 25.670 1.00 97.94 236 ASP A O 1
ATOM 1751 N N . GLN A 1 237 ? -12.085 -5.429 23.774 1.00 97.56 237 GLN A N 1
ATOM 1752 C CA . GLN A 1 237 ? -11.234 -6.511 23.295 1.00 97.56 237 GLN A CA 1
ATOM 1753 C C . GLN A 1 237 ? -10.348 -5.984 22.170 1.00 97.56 237 GLN A C 1
ATOM 1755 O O . GLN A 1 237 ? -10.850 -5.416 21.199 1.00 97.56 237 GLN A O 1
ATOM 1760 N N . GLU A 1 238 ? -9.033 -6.163 22.295 1.00 97.62 238 GLU A N 1
ATOM 1761 C CA . GLU A 1 238 ? -8.080 -5.856 21.228 1.00 97.62 238 GLU A CA 1
ATOM 1762 C C . GLU A 1 238 ? -7.637 -7.154 20.546 1.00 97.62 238 GLU A C 1
ATOM 1764 O O . GLU A 1 238 ? -7.182 -8.095 21.196 1.00 97.62 238 GLU A O 1
ATOM 1769 N N . ILE A 1 239 ? -7.780 -7.197 19.224 1.00 96.06 239 ILE A N 1
ATOM 1770 C CA . ILE A 1 239 ? -7.332 -8.291 18.369 1.00 96.06 239 ILE A CA 1
ATOM 1771 C C . ILE A 1 239 ? -6.190 -7.769 17.511 1.00 96.06 239 ILE A C 1
ATOM 1773 O O . ILE A 1 239 ? -6.268 -6.690 16.918 1.00 96.06 239 ILE A O 1
ATOM 1777 N N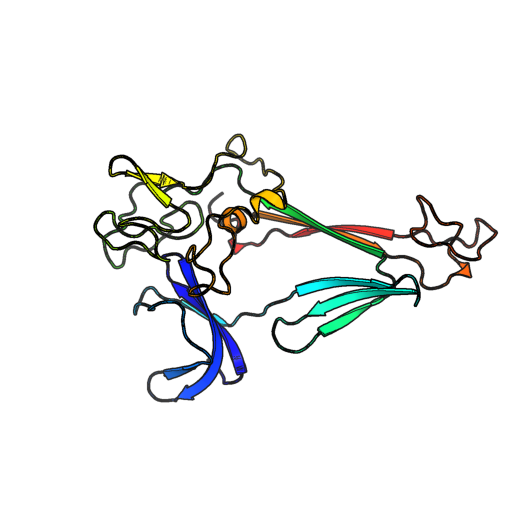 . GLN A 1 240 ? -5.139 -8.573 17.413 1.00 97.88 240 GLN A N 1
ATOM 1778 C CA . GLN A 1 240 ? -3.992 -8.281 16.578 1.00 97.88 240 GLN A CA 1
ATOM 1779 C C . GLN A 1 240 ? -3.622 -9.499 15.748 1.00 97.88 240 GLN A C 1
ATOM 1781 O O . GLN A 1 240 ? -3.467 -10.601 16.270 1.00 97.88 240 GLN A O 1
ATOM 1786 N N . PHE A 1 241 ? -3.447 -9.288 14.449 1.00 96.00 241 PHE A N 1
ATOM 1787 C CA . PHE A 1 241 ? -3.019 -10.332 13.528 1.00 96.00 241 PHE A CA 1
ATOM 1788 C C . PHE A 1 241 ? -2.069 -9.767 12.476 1.00 96.00 241 PHE A C 1
ATOM 1790 O O . PHE A 1 241 ? -1.977 -8.557 12.265 1.00 96.00 241 PHE A O 1
ATOM 1797 N N . SER A 1 242 ? -1.306 -10.656 11.845 1.00 95.50 242 SER A N 1
ATOM 1798 C CA . SER A 1 242 ? -0.387 -10.312 10.762 1.00 95.50 242 SER A CA 1
ATOM 1799 C C . SER A 1 242 ? -0.827 -10.984 9.471 1.00 95.50 242 SER A C 1
ATOM 1801 O O . SER A 1 242 ? -1.180 -12.161 9.469 1.00 95.50 242 SER A O 1
ATOM 1803 N N . VAL A 1 243 ? -0.758 -10.236 8.378 1.00 92.31 243 VAL A N 1
ATOM 1804 C CA . VAL A 1 243 ? -0.996 -10.717 7.019 1.00 92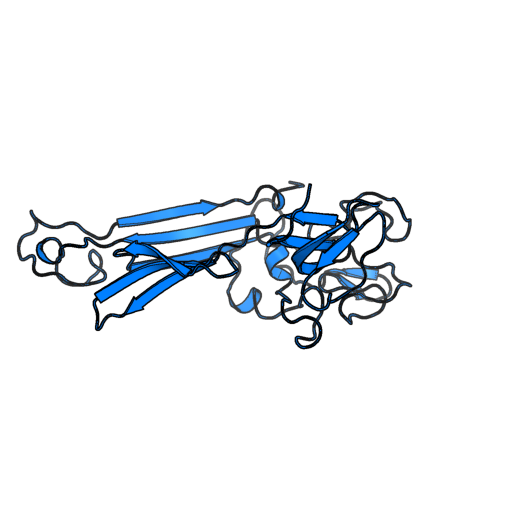.31 243 VAL A CA 1
ATOM 1805 C C . VAL A 1 243 ? 0.321 -10.656 6.261 1.00 92.31 243 VAL A C 1
ATOM 1807 O O . VAL A 1 243 ? 0.970 -9.612 6.228 1.00 92.31 243 VAL A O 1
ATOM 1810 N N . THR A 1 244 ? 0.699 -11.770 5.641 1.00 90.88 244 THR A N 1
ATOM 1811 C CA . THR A 1 244 ? 1.903 -11.896 4.812 1.00 90.88 244 THR A CA 1
ATOM 1812 C C . THR A 1 244 ? 1.467 -12.221 3.382 1.00 90.88 244 THR A C 1
ATOM 1814 O O . THR A 1 244 ? 1.090 -13.363 3.104 1.00 90.88 244 THR A O 1
ATOM 1817 N N . PRO A 1 245 ? 1.441 -11.236 2.468 1.00 81.19 245 PRO A N 1
ATOM 1818 C CA . PRO A 1 245 ? 0.972 -11.459 1.104 1.00 81.19 245 PRO A CA 1
ATOM 1819 C C . PRO A 1 245 ? 1.929 -12.379 0.335 1.00 81.19 245 PRO A C 1
ATOM 1821 O O . PRO A 1 245 ? 3.094 -12.042 0.137 1.00 81.19 245 PRO A O 1
ATOM 1824 N N . ARG A 1 246 ? 1.435 -13.540 -0.123 1.00 76.38 246 ARG A N 1
ATOM 1825 C CA . ARG A 1 246 ? 2.265 -14.613 -0.717 1.00 76.38 246 ARG A CA 1
ATOM 1826 C C . ARG A 1 246 ? 3.112 -14.153 -1.905 1.00 76.38 246 ARG A C 1
ATOM 1828 O O . ARG A 1 246 ? 4.255 -14.567 -2.050 1.00 76.38 246 ARG A O 1
ATOM 1835 N N . ASN A 1 247 ? 2.564 -13.272 -2.739 1.00 68.00 247 ASN A N 1
ATOM 1836 C CA . ASN A 1 247 ? 3.255 -12.771 -3.930 1.00 68.00 247 ASN A CA 1
ATOM 1837 C C . ASN A 1 247 ? 4.370 -11.770 -3.598 1.00 68.00 247 ASN A C 1
ATOM 1839 O O . ASN A 1 247 ? 5.181 -11.459 -4.462 1.00 68.00 247 ASN A O 1
ATOM 1843 N N . MET A 1 248 ? 4.432 -11.286 -2.355 1.00 70.38 248 MET A N 1
ATOM 1844 C CA . MET A 1 248 ? 5.482 -10.383 -1.886 1.00 70.38 248 MET A CA 1
ATOM 1845 C C . MET A 1 248 ? 6.569 -11.104 -1.087 1.00 70.38 248 MET A C 1
ATOM 1847 O O . MET A 1 248 ? 7.537 -10.470 -0.695 1.00 70.38 248 MET A O 1
ATOM 1851 N N . THR A 1 249 ? 6.459 -12.415 -0.862 1.00 64.81 249 THR A N 1
ATOM 1852 C CA . THR A 1 249 ? 7.484 -13.219 -0.170 1.00 64.81 249 THR A CA 1
ATOM 1853 C C . THR A 1 249 ? 8.308 -14.098 -1.108 1.00 64.81 249 THR A C 1
ATOM 1855 O O . THR A 1 249 ? 9.021 -14.981 -0.648 1.00 64.81 249 THR A O 1
ATOM 1858 N N . LEU A 1 250 ? 8.203 -13.906 -2.425 1.00 53.41 250 LEU A N 1
ATOM 1859 C CA . LEU A 1 250 ? 8.914 -14.729 -3.403 1.00 53.41 250 LEU A CA 1
ATOM 1860 C C . LEU A 1 250 ? 10.417 -14.394 -3.401 1.00 53.41 250 LEU A C 1
ATOM 1862 O O . LEU A 1 250 ? 10.790 -13.236 -3.560 1.00 53.41 250 LEU A O 1
ATOM 1866 N N . GLY A 1 251 ? 11.273 -15.412 -3.263 1.00 52.19 251 GLY A N 1
ATOM 1867 C CA . GLY A 1 251 ? 12.732 -15.276 -3.393 1.00 52.19 251 GLY A CA 1
ATOM 1868 C C . GLY A 1 251 ? 13.531 -15.219 -2.085 1.00 52.19 251 GLY A C 1
ATOM 1869 O O . GLY A 1 251 ? 14.728 -14.934 -2.137 1.00 52.19 251 GLY A O 1
ATOM 1870 N N . ARG A 1 252 ? 12.907 -15.516 -0.939 1.00 45.19 252 ARG A N 1
ATOM 1871 C CA . ARG A 1 252 ? 13.590 -15.934 0.295 1.00 45.19 252 ARG A CA 1
ATOM 1872 C C . ARG A 1 252 ? 12.953 -17.203 0.841 1.00 45.19 252 ARG A C 1
ATOM 1874 O O . ARG A 1 252 ? 11.709 -17.299 0.769 1.00 45.19 252 ARG A O 1
#

Foldseek 3Di:
DDDFQFWKWKAFLQQQIDIWTFHHFDPPPRDTDTDDDGLDDADPPGIDMDGDWDWDWDWDDDPVVRWTFTWIDRVPPDIDGDDTQWPDKDKWFWFFLDAKDADPPQDLPDPPGDDDGIPWDHRFHPQQDQGFQPDGRRDFFQWDADPSDTDGPDDRRDDGDPDIDIDDPCQFPVGDWPRYNDCVSCVPITHPCVRGTFKMKIKIKGADPALCQADPDDDQHVHHGDHPDPVRHDGIDMDMDMDGDPVSPPPD